Protein AF-A0A7S2WPU6-F1 (afdb_monomer_lite)

Foldseek 3Di:
DDDDDDDDDPDDDDPPPPDDPPPPQALKDKDKDKDKDWFAPVCVVPVVVRVVVVVVVQAQHQDVVVQFHFPDKDDKDWPDPFFDDPDPDNIGITIIIIMTTGRHQDFQRKFKFFFAAADQFWTWTHGVNHAIEIEGPVQEDPQWDADPVQRWTAGVVDRPDIGDGGWIWIWGWHAWDDPPDNIHTYTHPPDPDDPTPRDDDDDDDDDDDDDDDDDDDDDDDDDDDDDDDDDDDDDDD

InterPro domains:
  IPR012340 Nucleic acid-binding, OB-fold [SSF50249] (108-193)
  IPR036898 RNA polymerase Rpb7-like, N-terminal domain superfamily [G3DSA:3.30.1490.120] (11-108)
  IPR041178 RPA43, OB domain [PF17875] (107-229)
  IPR045113 RNA polymerase subunit Rpb7-like [PTHR12709] (28-222)

pLDDT: mean 75.79, std 27.24, range [22.34, 98.25]

Radius of gyration: 31.18 Å; chains: 1; bounding box: 74×101×68 Å

Organism: NCBI:txid96639

Secondary structure (DSSP, 8-state):
-----------------------TT-SEEEEEEEEEEEE-GGGTT-HHHHHHHHHHTTTTSEETTTTEEEEEEEEEEESSSS-EE-TT-S-EEEEEEEEEEEE---TT-EEEEEEEEE-SSEEEEEETTTEEEEEEGGGS-TTEEEETTTTEEEESS-TT-EE-TT-EEEEEEEEEE-SSSS-EEEEE---TTS----B--------------------------------------

Sequence (237 aa):
MSVVAAGGGRKRARSESVSSVVGKDSPFRLMKFEATMSLPPAYIGNAFQGISELLNARLLKYDERLGGVMLSYSGVRLEQPHGCVFNEVPELQFRVRSRALLFSASAGMRLQGTVNQITAGHIMLLVYGAFQVSIDREHIPEKYTYSSSLERYVSSNDDDEIIELGTLVEFAVIRFRDEGGPWFIEGSLLLDGVSSAVSSNIEASTESTPSKKKKKHKTPKKSKSTEKKKKKSKKAK

Structure (mmCIF, N/CA/C/O backbone):
data_AF-A0A7S2WPU6-F1
#
_entry.id   AF-A0A7S2WPU6-F1
#
loop_
_atom_site.group_PDB
_atom_site.id
_atom_site.type_symbol
_atom_site.label_atom_id
_atom_site.label_alt_id
_atom_site.label_comp_id
_atom_site.label_asym_id
_atom_site.label_entity_id
_atom_site.label_seq_id
_atom_site.pdbx_PDB_ins_code
_atom_site.Cartn_x
_atom_site.Cartn_y
_atom_site.Cartn_z
_atom_site.occupancy
_atom_site.B_iso_or_equiv
_atom_site.auth_seq_id
_atom_site.auth_comp_id
_atom_site.auth_asym_id
_atom_site.auth_atom_id
_atom_site.pdbx_PDB_model_num
ATOM 1 N N . MET A 1 1 ? -55.490 -34.167 32.709 1.00 39.59 1 MET A N 1
ATOM 2 C CA . MET A 1 1 ? -55.267 -34.013 31.252 1.00 39.59 1 MET A CA 1
ATOM 3 C C . MET A 1 1 ? -54.986 -32.536 31.000 1.00 39.59 1 MET A C 1
ATOM 5 O O . MET A 1 1 ? -55.864 -31.728 31.235 1.00 39.59 1 MET A O 1
ATOM 9 N N . SER A 1 2 ? -53.710 -32.149 30.991 1.00 32.41 2 SER A N 1
ATOM 10 C CA . SER A 1 2 ? -52.861 -31.924 29.800 1.00 32.41 2 SER A CA 1
ATOM 11 C C . SER A 1 2 ? -52.996 -30.474 29.283 1.00 32.41 2 SER A C 1
ATOM 13 O O . SER A 1 2 ? -54.056 -30.137 28.776 1.00 32.41 2 SER A O 1
ATOM 15 N N . VAL A 1 3 ? -52.115 -29.537 29.694 1.00 30.98 3 VAL A N 1
ATOM 16 C CA . VAL A 1 3 ? -51.014 -28.879 28.915 1.00 30.98 3 VAL A CA 1
ATOM 17 C C . VAL A 1 3 ? -51.467 -28.400 27.508 1.00 30.98 3 VAL A C 1
ATOM 19 O O . VAL A 1 3 ? -52.091 -29.171 26.800 1.00 30.98 3 VAL A O 1
ATOM 22 N N . VAL A 1 4 ? -51.225 -27.185 26.984 1.00 33.38 4 VAL A N 1
ATOM 23 C CA . VAL A 1 4 ? -49.965 -26.426 26.824 1.00 33.38 4 VAL A CA 1
ATOM 24 C C . VAL A 1 4 ? -50.267 -24.978 26.373 1.00 33.38 4 VAL A C 1
ATOM 26 O O . VAL A 1 4 ? -51.193 -24.734 25.603 1.00 33.38 4 VAL A O 1
ATOM 29 N N . ALA A 1 5 ? -49.424 -24.036 26.803 1.00 38.06 5 ALA A N 1
ATOM 30 C CA . ALA A 1 5 ? -49.333 -22.652 26.339 1.00 38.06 5 ALA A CA 1
ATOM 31 C C . ALA A 1 5 ? -48.752 -22.522 24.911 1.00 38.06 5 ALA A C 1
ATOM 33 O O . ALA A 1 5 ? -47.683 -23.053 24.615 1.00 38.06 5 ALA A O 1
ATOM 34 N N . ALA A 1 6 ? -49.394 -21.744 24.037 1.00 34.84 6 ALA A N 1
ATOM 35 C CA . ALA A 1 6 ? -48.854 -21.418 22.716 1.00 34.84 6 ALA A CA 1
ATOM 36 C C . ALA A 1 6 ? -47.859 -20.243 22.804 1.00 34.84 6 ALA A C 1
ATOM 38 O O . ALA A 1 6 ? -48.232 -19.072 22.748 1.00 34.84 6 ALA A O 1
ATOM 39 N N . GLY A 1 7 ? -46.572 -20.566 22.951 1.00 31.81 7 GLY A N 1
ATOM 40 C CA . GLY A 1 7 ? -45.464 -19.621 22.810 1.00 31.81 7 GLY A CA 1
ATOM 41 C C . GLY A 1 7 ? -45.182 -19.303 21.339 1.00 31.81 7 GLY A C 1
ATOM 42 O O . GLY A 1 7 ? -44.742 -20.163 20.577 1.00 31.81 7 GLY A O 1
ATOM 43 N N . GLY A 1 8 ? -45.404 -18.051 20.937 1.00 31.48 8 GLY A N 1
ATOM 44 C CA . GLY A 1 8 ? -45.045 -17.529 19.617 1.00 31.48 8 GLY A CA 1
ATOM 45 C C . GLY A 1 8 ? -43.532 -17.344 19.470 1.00 31.48 8 GLY A C 1
ATOM 46 O O . GLY A 1 8 ? -42.991 -16.277 19.756 1.00 31.48 8 GLY A O 1
ATOM 47 N N . GLY A 1 9 ? -42.839 -18.383 19.007 1.00 30.59 9 GLY A N 1
ATOM 48 C CA . GLY A 1 9 ? -41.424 -18.326 18.650 1.00 30.59 9 GLY A CA 1
ATOM 49 C C . GLY A 1 9 ? -41.195 -17.522 17.368 1.00 30.59 9 GLY A C 1
ATOM 50 O O . GLY A 1 9 ? -41.409 -18.019 16.263 1.00 30.59 9 GLY A O 1
ATOM 51 N N . ARG A 1 10 ? -40.704 -16.284 17.498 1.00 39.22 10 ARG A N 1
ATOM 52 C CA . ARG A 1 10 ? -40.114 -15.533 16.379 1.00 39.22 10 ARG A CA 1
ATOM 53 C C . ARG A 1 10 ? -38.846 -16.260 15.923 1.00 39.22 10 ARG A C 1
ATOM 55 O O . ARG A 1 10 ? -37.819 -16.221 16.601 1.00 39.22 10 ARG A O 1
ATOM 62 N N . LYS A 1 11 ? -38.934 -16.949 14.783 1.00 37.78 11 LYS A N 1
ATOM 63 C CA . LYS A 1 11 ? -37.803 -17.603 14.116 1.00 37.78 11 LYS A CA 1
ATOM 64 C C . LYS A 1 11 ? -36.736 -16.551 13.803 1.00 37.78 11 LYS A C 1
ATOM 66 O O . LYS A 1 11 ? -36.965 -15.643 13.010 1.00 37.78 11 LYS A O 1
ATOM 71 N N . ARG A 1 12 ? -35.579 -16.662 14.461 1.00 38.91 12 ARG A N 1
ATOM 72 C CA . ARG A 1 12 ? -34.383 -15.876 14.147 1.00 38.91 12 ARG A CA 1
ATOM 73 C C . ARG A 1 12 ? -33.961 -16.205 12.717 1.00 38.91 12 ARG A C 1
ATOM 75 O O . ARG A 1 12 ? -33.730 -17.371 12.403 1.00 38.91 12 ARG A O 1
ATOM 82 N N . ALA A 1 13 ? -33.882 -15.178 11.874 1.00 36.44 13 ALA A N 1
ATOM 83 C CA . ALA A 1 13 ? -33.296 -15.282 10.549 1.00 36.44 13 ALA A CA 1
ATOM 84 C C . ALA A 1 13 ? -31.868 -15.823 10.690 1.00 36.44 13 ALA A C 1
ATOM 86 O O . ALA A 1 13 ? -31.041 -15.282 11.429 1.00 36.44 13 ALA A O 1
ATOM 87 N N . ARG A 1 14 ? -31.630 -16.956 10.035 1.00 33.03 14 ARG A N 1
ATOM 88 C CA . ARG A 1 14 ? -30.346 -17.639 9.940 1.00 33.03 14 ARG A CA 1
ATOM 89 C C . ARG A 1 14 ? -29.391 -16.668 9.247 1.00 33.03 14 ARG A C 1
ATOM 91 O O . ARG A 1 14 ? -29.627 -16.316 8.099 1.00 33.03 14 ARG A O 1
ATOM 98 N N . SER A 1 15 ? -28.375 -16.181 9.961 1.00 39.53 15 SER A N 1
ATOM 99 C CA . SER A 1 15 ? -27.345 -15.339 9.357 1.00 39.53 15 SER A CA 1
ATOM 100 C C . SER A 1 15 ? -26.627 -16.173 8.306 1.00 39.53 15 SER A C 1
ATOM 102 O O . SER A 1 15 ? -25.926 -17.127 8.654 1.00 39.53 15 SER A O 1
ATOM 104 N N . GLU A 1 16 ? 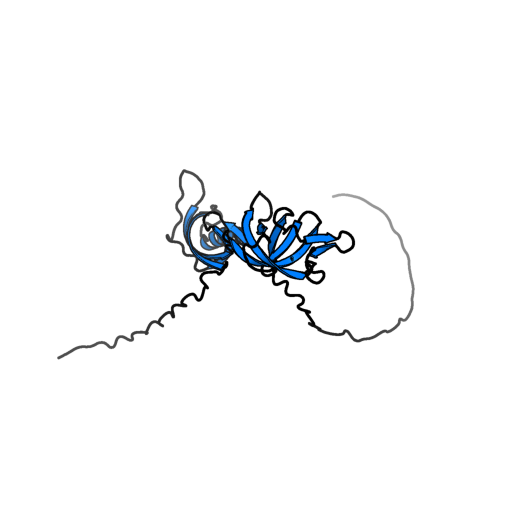-26.840 -15.847 7.039 1.00 35.25 16 GLU A N 1
ATOM 105 C CA . GLU A 1 16 ? -26.064 -16.409 5.948 1.00 35.25 16 GLU A CA 1
ATOM 106 C C . GLU A 1 16 ? -24.603 -16.026 6.174 1.00 35.25 16 GLU A C 1
ATOM 108 O O . GLU A 1 16 ? -24.211 -14.858 6.194 1.00 35.25 16 GLU A O 1
ATOM 113 N N . SER A 1 17 ? -23.801 -17.042 6.468 1.00 38.34 17 SER A N 1
ATOM 114 C CA . SER A 1 17 ? -22.358 -16.943 6.513 1.00 38.34 17 SER A CA 1
ATOM 115 C C . SER A 1 17 ? -21.883 -16.640 5.100 1.00 38.34 17 SER A C 1
ATOM 117 O O . SER A 1 17 ? -21.847 -17.537 4.260 1.00 38.34 17 SER A O 1
ATOM 119 N N . VAL A 1 18 ? -21.527 -15.383 4.843 1.00 38.97 18 VAL A N 1
ATOM 120 C CA . VAL A 1 18 ? -20.769 -15.005 3.650 1.00 38.97 18 VAL A CA 1
ATOM 121 C C . VAL A 1 18 ? -19.406 -15.685 3.767 1.00 38.97 18 VAL A C 1
ATOM 123 O O . VAL A 1 18 ? -18.502 -15.201 4.450 1.00 38.97 18 VAL A O 1
ATOM 126 N N . SER A 1 19 ? -19.295 -16.876 3.182 1.00 38.19 19 SER A N 1
ATOM 127 C CA . SER A 1 19 ? -18.033 -17.576 2.999 1.00 38.19 19 SER A CA 1
ATOM 128 C C . SER A 1 19 ? -17.171 -16.718 2.084 1.00 38.19 19 SER A C 1
ATOM 130 O O . SER A 1 19 ? -17.540 -16.445 0.943 1.00 38.19 19 SER A O 1
ATOM 132 N N . SER A 1 20 ? -16.052 -16.244 2.618 1.00 46.88 20 SER A N 1
ATOM 133 C CA . SER A 1 20 ? -15.090 -15.396 1.929 1.00 46.88 20 SER A CA 1
ATOM 134 C C . SER A 1 20 ? -14.598 -16.066 0.648 1.00 46.88 20 SER A C 1
ATOM 136 O O . SER A 1 20 ? -13.802 -17.002 0.708 1.00 46.88 20 SER A O 1
ATOM 138 N N . VAL A 1 21 ? -15.016 -15.549 -0.505 1.00 45.03 21 VAL A N 1
ATOM 139 C CA . VAL A 1 21 ? -14.309 -15.754 -1.774 1.00 45.03 21 VAL A CA 1
ATOM 140 C C . VAL A 1 21 ? -13.161 -14.744 -1.808 1.00 45.03 21 VAL A C 1
ATOM 142 O O . VAL A 1 21 ? -13.180 -13.773 -2.552 1.00 45.03 21 VAL A O 1
ATOM 145 N N . VAL A 1 22 ? -12.196 -14.902 -0.905 1.00 50.88 22 VAL A N 1
ATOM 146 C CA . VAL A 1 22 ? -10.914 -14.201 -1.007 1.00 50.88 22 VAL A CA 1
ATOM 147 C C . VAL A 1 22 ? -9.971 -15.240 -1.585 1.00 50.88 22 VAL A C 1
ATOM 149 O O . VAL A 1 22 ? -9.682 -16.240 -0.929 1.00 50.88 22 VAL A O 1
ATOM 152 N N . GLY A 1 23 ? -9.590 -15.062 -2.852 1.00 52.06 23 GLY A N 1
ATOM 153 C CA . GLY A 1 23 ? -8.601 -15.924 -3.495 1.00 52.06 23 GLY A CA 1
ATOM 154 C C . GLY A 1 23 ? -7.348 -16.001 -2.624 1.00 52.06 23 GLY A C 1
ATOM 155 O O . GLY A 1 23 ? -6.978 -15.006 -1.998 1.00 52.06 23 GLY A O 1
ATOM 156 N N . LYS A 1 24 ? -6.716 -17.180 -2.562 1.00 57.41 24 LYS A N 1
ATOM 157 C CA . LYS A 1 24 ? -5.503 -17.421 -1.757 1.00 57.41 24 LYS A CA 1
ATOM 158 C C . LYS A 1 24 ? -4.390 -16.390 -2.008 1.00 57.41 24 LYS A C 1
ATOM 160 O O . LYS A 1 24 ? -3.596 -16.163 -1.103 1.00 57.41 24 LYS A O 1
ATOM 165 N N . ASP A 1 25 ? -4.417 -15.725 -3.162 1.00 75.75 25 ASP A N 1
ATOM 166 C CA . ASP A 1 25 ? -3.397 -14.780 -3.625 1.00 75.75 25 ASP A CA 1
ATOM 167 C C . ASP A 1 25 ? -3.857 -13.306 -3.618 1.00 75.75 25 ASP A C 1
ATOM 169 O O . ASP A 1 25 ? -3.207 -12.437 -4.190 1.00 75.75 25 ASP A O 1
ATOM 173 N N . SER A 1 26 ? -4.990 -12.989 -2.979 1.00 89.81 26 SER A N 1
ATOM 174 C CA . SER A 1 26 ? -5.481 -11.608 -2.884 1.00 89.81 26 SER A CA 1
ATOM 175 C C . SER A 1 26 ? -4.641 -10.771 -1.905 1.00 89.81 26 SER A C 1
ATOM 177 O O . SER A 1 26 ? -4.484 -11.175 -0.747 1.00 89.81 26 SER A O 1
ATOM 179 N N . PRO A 1 27 ? -4.205 -9.550 -2.281 1.00 93.56 27 PRO A N 1
ATOM 180 C CA . PRO A 1 27 ? -3.563 -8.627 -1.343 1.00 93.56 27 PRO A CA 1
ATOM 181 C C . PRO A 1 27 ? -4.556 -8.044 -0.327 1.00 93.56 27 PRO A C 1
ATOM 183 O O . PRO A 1 27 ? -4.147 -7.467 0.679 1.00 93.56 27 PRO A O 1
ATOM 186 N N . PHE A 1 28 ? -5.865 -8.164 -0.561 1.00 95.31 28 PHE A N 1
ATOM 187 C CA . PHE A 1 28 ? -6.889 -7.689 0.366 1.00 95.31 28 PHE A CA 1
ATOM 188 C C . PHE A 1 28 ? -7.268 -8.779 1.362 1.00 95.31 28 PHE A C 1
ATOM 190 O O . PHE A 1 28 ? -7.723 -9.857 0.968 1.00 95.31 28 PHE A O 1
ATOM 197 N N . ARG A 1 29 ? -7.114 -8.484 2.657 1.00 94.50 29 ARG A N 1
ATOM 198 C CA . ARG A 1 29 ? -7.357 -9.433 3.751 1.00 94.50 29 ARG A CA 1
ATOM 199 C C . ARG A 1 29 ? -8.318 -8.854 4.777 1.00 94.50 29 ARG A C 1
ATOM 201 O O . ARG A 1 29 ? -8.134 -7.737 5.251 1.00 94.50 29 ARG A O 1
ATOM 208 N N . LEU A 1 30 ? -9.327 -9.634 5.158 1.00 95.31 30 LEU A N 1
ATOM 209 C CA . LEU A 1 30 ? -10.208 -9.291 6.271 1.00 95.31 30 LEU A CA 1
ATOM 210 C C . LEU A 1 30 ? -9.647 -9.891 7.563 1.00 95.31 30 LEU A C 1
ATOM 212 O O . LEU A 1 30 ? -9.637 -11.109 7.730 1.00 95.31 30 LEU A O 1
ATOM 216 N N . MET A 1 31 ? -9.229 -9.038 8.492 1.00 95.00 31 MET A N 1
ATOM 217 C CA . MET A 1 31 ? -8.637 -9.441 9.765 1.00 95.00 31 MET A CA 1
ATOM 218 C C . MET A 1 31 ? -9.542 -9.070 10.931 1.00 95.00 31 MET A C 1
ATOM 220 O O . MET A 1 31 ? -10.089 -7.973 10.989 1.00 95.00 31 MET A O 1
ATOM 224 N N . LYS A 1 32 ? -9.699 -9.985 11.887 1.00 96.31 32 LYS A N 1
ATOM 225 C CA . LYS A 1 32 ? -10.258 -9.665 13.205 1.00 96.31 32 LYS A CA 1
ATOM 226 C C . LYS A 1 32 ? -9.107 -9.273 14.113 1.00 96.31 32 LYS A C 1
ATOM 228 O O . LYS A 1 32 ? -8.094 -9.964 14.121 1.00 96.31 32 LYS A O 1
ATOM 233 N N . PHE A 1 33 ? -9.284 -8.215 14.888 1.00 95.25 33 PHE A N 1
ATOM 234 C CA . PHE A 1 33 ? -8.283 -7.793 15.855 1.00 95.25 33 PHE A CA 1
ATOM 235 C C . PHE A 1 33 ? -8.928 -7.401 17.181 1.00 95.25 33 PHE A C 1
ATOM 237 O O . PHE A 1 33 ? -10.093 -6.990 17.239 1.00 95.25 33 PHE A O 1
ATOM 244 N N . GLU A 1 34 ? -8.139 -7.552 18.237 1.00 95.44 34 GLU A N 1
ATOM 245 C CA . GLU A 1 34 ? -8.426 -7.064 19.575 1.00 95.44 34 GLU A CA 1
ATOM 246 C C . GLU A 1 34 ? -7.309 -6.096 19.963 1.00 95.44 34 GLU A C 1
ATOM 248 O O . GLU A 1 34 ? -6.130 -6.389 19.762 1.00 95.44 34 GLU A O 1
ATOM 253 N N . ALA A 1 35 ? -7.676 -4.919 20.455 1.00 93.44 35 ALA A N 1
ATOM 254 C CA . ALA A 1 35 ? -6.722 -3.893 20.840 1.00 93.44 35 ALA A CA 1
ATOM 255 C C . ALA A 1 35 ? -7.188 -3.168 22.098 1.00 93.44 35 ALA A C 1
ATOM 257 O O . ALA A 1 35 ? -8.374 -2.878 22.263 1.00 93.44 35 ALA A O 1
ATOM 258 N N . THR A 1 36 ? -6.232 -2.823 22.955 1.00 93.69 36 THR A N 1
ATOM 259 C CA . THR A 1 36 ? -6.451 -1.840 24.015 1.00 93.69 36 THR A CA 1
ATOM 260 C C . THR A 1 36 ? -6.251 -0.451 23.426 1.00 93.69 36 THR A C 1
ATOM 262 O O . THR A 1 36 ? -5.202 -0.168 22.845 1.00 93.69 36 THR A O 1
ATOM 265 N N . MET A 1 37 ? -7.261 0.405 23.554 1.00 93.56 37 MET A N 1
ATOM 266 C CA . MET A 1 37 ? -7.224 1.791 23.097 1.00 93.56 37 MET A CA 1
ATOM 267 C C . MET A 1 37 ? -7.383 2.718 24.298 1.00 93.56 37 MET A C 1
ATOM 269 O O . MET A 1 37 ? -8.312 2.549 25.089 1.00 93.56 37 MET A O 1
ATOM 273 N N . SER A 1 38 ? -6.474 3.680 24.425 1.00 94.31 38 SER A N 1
ATOM 274 C CA . SER A 1 38 ? -6.538 4.724 25.444 1.00 94.31 38 SER A CA 1
ATOM 275 C C . SER A 1 38 ? -7.330 5.916 24.930 1.00 94.31 38 SER A C 1
ATOM 277 O O . SER A 1 38 ? -7.014 6.455 23.871 1.00 94.31 38 SER A O 1
ATOM 279 N N . LEU A 1 39 ? -8.345 6.339 25.677 1.00 94.31 39 LEU A N 1
ATOM 280 C CA . LEU A 1 39 ? -9.142 7.519 25.372 1.00 94.31 39 LEU A CA 1
ATOM 281 C C . LEU A 1 39 ? -8.860 8.647 26.369 1.00 94.31 39 LEU A C 1
ATOM 283 O O . LEU A 1 39 ? -8.886 8.405 27.578 1.00 94.31 39 LEU A O 1
ATOM 287 N N . PRO A 1 40 ? -8.695 9.892 25.895 1.00 93.06 40 PRO A N 1
ATOM 288 C CA . PRO A 1 40 ? -8.701 11.063 26.762 1.00 93.06 40 PRO A CA 1
ATOM 289 C C . PRO A 1 40 ? -10.017 11.205 27.555 1.00 93.06 40 PRO A C 1
ATOM 291 O O . PRO A 1 40 ? -11.074 10.795 27.058 1.00 93.06 40 PRO A O 1
ATOM 294 N N . PRO A 1 41 ? -10.012 11.890 28.718 1.00 92.00 41 PRO A N 1
ATOM 295 C CA . PRO A 1 41 ? -11.218 12.144 29.517 1.00 92.00 41 PRO A CA 1
ATOM 296 C C . PRO A 1 41 ? -12.325 12.874 28.756 1.00 92.00 41 PRO A C 1
ATOM 298 O O . PRO A 1 41 ? -13.495 12.756 29.102 1.00 92.00 41 PRO A O 1
ATOM 301 N N . ALA A 1 42 ? -11.971 13.601 27.693 1.00 93.56 42 ALA A N 1
ATOM 302 C CA . ALA A 1 42 ? -12.922 14.276 26.815 1.00 93.56 42 ALA A CA 1
ATOM 303 C C . ALA A 1 42 ? -13.982 13.329 26.214 1.00 93.56 42 ALA A C 1
ATOM 305 O O . ALA A 1 42 ? -15.061 13.785 25.851 1.00 93.56 42 ALA A O 1
ATOM 306 N N . TYR A 1 43 ? -13.704 12.021 26.143 1.00 93.00 43 TYR A N 1
ATOM 307 C CA . TYR A 1 43 ? -14.638 11.008 25.641 1.00 93.00 43 TYR A CA 1
ATOM 308 C C . TYR A 1 43 ? -15.434 10.291 26.745 1.00 93.00 43 TYR A C 1
ATOM 310 O O . TYR A 1 43 ? -16.107 9.292 26.467 1.00 93.00 43 TYR A O 1
ATOM 318 N N . ILE A 1 44 ? -15.398 10.770 27.997 1.00 91.25 44 ILE A N 1
ATOM 319 C CA . ILE A 1 44 ? -16.273 10.266 29.067 1.00 91.25 44 ILE A CA 1
ATOM 320 C C . ILE A 1 44 ? -17.737 10.411 28.636 1.00 91.25 44 ILE A C 1
ATOM 322 O O . ILE A 1 44 ? -18.173 11.462 28.177 1.00 91.25 44 ILE A O 1
ATOM 326 N N . GLY A 1 45 ? -18.502 9.326 28.762 1.00 90.69 45 GLY A N 1
ATOM 327 C CA . GLY A 1 45 ? -19.892 9.262 28.302 1.00 90.69 45 GLY A CA 1
ATOM 328 C C . GLY A 1 45 ? -20.058 9.006 26.798 1.00 90.69 45 GLY A C 1
ATOM 329 O O . GLY A 1 45 ? -21.168 8.700 26.372 1.00 90.69 45 GLY A O 1
ATOM 330 N N . ASN A 1 46 ? -18.982 9.047 25.999 1.00 92.81 46 ASN A N 1
ATOM 331 C CA . ASN A 1 46 ? -19.021 8.758 24.562 1.00 92.81 46 ASN A CA 1
ATOM 332 C C . ASN A 1 46 ? -17.762 8.022 24.055 1.00 92.81 46 ASN A C 1
ATOM 334 O O . ASN A 1 46 ? -17.093 8.437 23.106 1.00 92.81 46 ASN A O 1
ATOM 338 N N . ALA A 1 47 ? -17.443 6.888 24.684 1.00 93.06 47 ALA A N 1
ATOM 339 C CA . ALA A 1 47 ? -16.259 6.096 24.348 1.00 93.06 47 ALA A CA 1
ATOM 340 C C . ALA A 1 47 ? -16.251 5.604 22.888 1.00 93.06 47 ALA A C 1
ATOM 342 O O . ALA A 1 47 ? -15.197 5.520 22.260 1.00 93.06 47 ALA A O 1
ATOM 343 N N . PHE A 1 48 ? -17.427 5.301 22.328 1.00 93.06 48 PHE A N 1
ATOM 344 C CA . PHE A 1 48 ? -17.536 4.819 20.952 1.00 93.06 48 PHE A CA 1
ATOM 345 C C . PHE A 1 48 ? -17.064 5.865 19.934 1.00 93.06 48 PHE A C 1
ATOM 347 O O . PHE A 1 48 ? -16.371 5.507 18.980 1.00 93.06 48 PHE A O 1
ATOM 354 N N . GLN A 1 49 ? -17.385 7.148 20.150 1.00 94.75 49 GLN A N 1
ATOM 355 C CA . GLN A 1 49 ? -16.882 8.235 19.309 1.00 94.75 49 GLN A CA 1
ATOM 356 C C . GLN A 1 49 ? -15.353 8.310 19.370 1.00 94.75 49 GLN A C 1
ATOM 358 O O . GLN A 1 49 ? -14.715 8.305 18.321 1.00 94.75 49 GLN A O 1
ATOM 363 N N . GLY A 1 50 ? -14.769 8.292 20.572 1.00 95.56 50 GLY A N 1
ATOM 364 C CA . GLY A 1 50 ? -13.313 8.354 20.739 1.00 95.56 50 GLY A CA 1
ATOM 365 C C . GLY A 1 50 ? -12.584 7.175 20.092 1.00 95.56 50 GLY A C 1
ATOM 366 O O . GLY A 1 50 ? -11.587 7.360 19.400 1.00 95.56 50 GLY A O 1
ATOM 367 N N . ILE A 1 51 ? -13.113 5.957 20.236 1.00 95.81 51 ILE A N 1
ATOM 368 C CA . ILE A 1 51 ? -12.558 4.768 19.567 1.00 95.81 51 ILE A CA 1
ATOM 369 C C . ILE A 1 51 ? -12.648 4.898 18.052 1.00 95.81 51 ILE A C 1
ATOM 371 O O . ILE A 1 51 ? -11.688 4.580 17.353 1.00 95.81 51 ILE A O 1
ATOM 375 N N . SER A 1 52 ? -13.787 5.367 17.542 1.00 95.50 52 SER A N 1
ATOM 376 C CA . SER A 1 52 ? -13.970 5.569 16.105 1.00 95.50 52 SER A CA 1
ATOM 377 C C . SER A 1 52 ? -12.969 6.590 15.569 1.00 95.50 52 SER A C 1
ATOM 379 O O . SER A 1 52 ? -12.386 6.370 14.515 1.00 95.50 52 SER A O 1
ATOM 381 N N . GLU A 1 53 ? -12.702 7.664 16.312 1.00 96.31 53 GLU A N 1
ATOM 382 C CA . GLU A 1 53 ? -11.714 8.677 15.940 1.00 96.31 53 GLU A CA 1
ATOM 383 C C . GLU A 1 53 ? -10.285 8.120 15.919 1.00 96.31 53 GLU A C 1
ATOM 385 O O . GLU A 1 53 ? -9.562 8.313 14.941 1.00 96.31 53 GLU A O 1
ATOM 390 N N . LEU A 1 54 ? -9.905 7.332 16.929 1.00 95.62 54 LEU A N 1
ATOM 391 C CA . LEU A 1 54 ? -8.609 6.650 16.945 1.00 95.62 54 LEU A CA 1
ATOM 392 C C . LEU A 1 54 ? -8.453 5.644 15.800 1.00 95.62 54 LEU A C 1
ATOM 394 O O . LEU A 1 54 ? -7.367 5.530 15.234 1.00 95.62 54 LEU A O 1
ATOM 398 N N . LEU A 1 55 ? -9.507 4.899 15.458 1.00 96.00 55 LEU A N 1
ATOM 399 C CA . LEU A 1 55 ? -9.487 3.973 14.324 1.00 96.00 55 LEU A CA 1
ATOM 400 C C . LEU A 1 55 ? -9.449 4.725 12.989 1.00 96.00 55 LEU A C 1
ATOM 402 O O . LEU A 1 55 ? -8.687 4.345 12.104 1.00 96.00 55 LEU A O 1
ATOM 406 N N . ASN A 1 56 ? -10.196 5.824 12.858 1.00 96.75 56 ASN A N 1
ATOM 407 C CA . ASN A 1 56 ? -10.158 6.694 11.681 1.00 96.75 56 ASN A CA 1
ATOM 408 C C . ASN A 1 56 ? -8.751 7.252 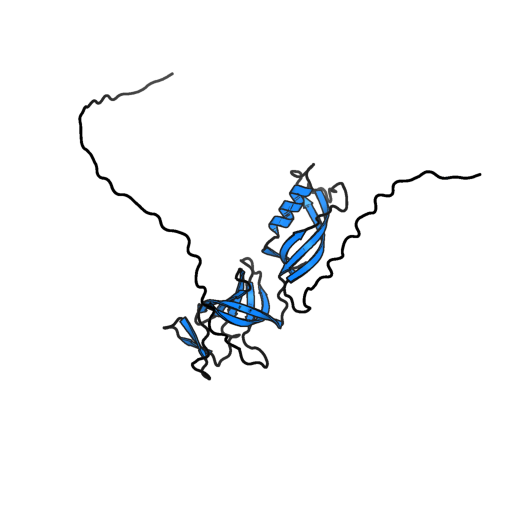11.449 1.00 96.75 56 ASN A C 1
ATOM 410 O O . ASN A 1 56 ? -8.282 7.272 10.316 1.00 96.75 56 ASN A O 1
ATOM 414 N N . ALA A 1 57 ? -8.043 7.627 12.517 1.00 94.62 57 ALA A N 1
ATOM 415 C CA . ALA A 1 57 ? -6.668 8.107 12.434 1.00 94.62 57 ALA A CA 1
ATOM 416 C C . ALA A 1 57 ? -5.660 7.042 11.951 1.00 94.62 57 ALA A C 1
ATOM 418 O O . ALA A 1 57 ? -4.537 7.407 11.587 1.00 94.62 57 ALA A O 1
ATOM 419 N N . ARG A 1 58 ? -6.037 5.753 11.949 1.00 93.31 58 ARG A N 1
ATOM 420 C CA . ARG A 1 58 ? -5.244 4.626 11.424 1.00 93.31 58 ARG A CA 1
ATOM 421 C C . ARG A 1 58 ? -5.617 4.224 9.997 1.00 93.31 58 ARG A C 1
ATOM 423 O O . ARG A 1 58 ? -4.896 3.431 9.398 1.00 93.31 58 ARG A O 1
ATOM 430 N N . LEU A 1 59 ? -6.716 4.743 9.448 1.00 95.19 59 LEU A N 1
ATOM 431 C CA . LEU A 1 59 ? -7.088 4.467 8.063 1.00 95.19 59 LEU A CA 1
ATOM 432 C C . LEU A 1 59 ? -6.003 4.974 7.108 1.00 95.19 59 LEU A C 1
ATOM 434 O O . LEU A 1 59 ? -5.404 6.025 7.329 1.00 95.19 59 LEU A O 1
ATOM 438 N N . LEU A 1 60 ? -5.772 4.211 6.040 1.00 93.38 60 LEU A N 1
ATOM 439 C CA . LEU A 1 60 ? -4.768 4.449 5.002 1.00 93.38 60 LEU A CA 1
ATOM 440 C C . LEU A 1 60 ? -3.327 4.541 5.524 1.00 93.38 60 LEU A C 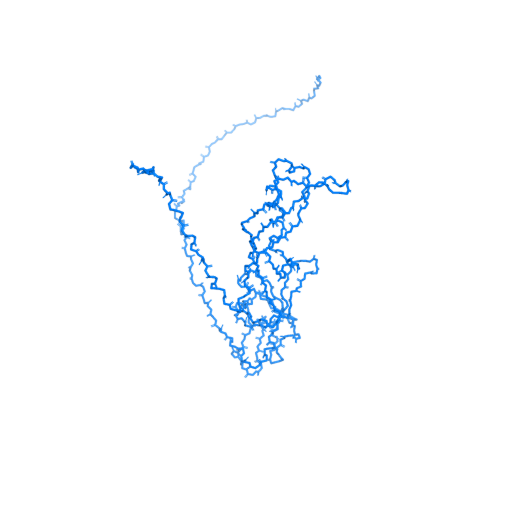1
ATOM 442 O O . LEU A 1 60 ? -2.451 5.030 4.815 1.00 93.38 60 LEU A O 1
ATOM 446 N N . LYS A 1 61 ? -3.066 4.045 6.736 1.00 92.06 61 LYS A N 1
ATOM 447 C CA . LYS A 1 61 ? -1.724 3.913 7.305 1.00 92.06 61 LYS A CA 1
ATOM 448 C C . LYS A 1 61 ? -1.364 2.446 7.459 1.00 92.06 61 LYS A C 1
ATOM 450 O O . LYS A 1 61 ? -2.244 1.607 7.677 1.00 92.06 61 LYS A O 1
ATOM 455 N N . TYR A 1 62 ? -0.075 2.155 7.335 1.00 91.12 62 TYR A N 1
ATOM 456 C CA . TYR A 1 62 ? 0.453 0.834 7.619 1.00 91.12 62 TYR A CA 1
ATOM 457 C C . TYR A 1 62 ? 0.372 0.570 9.128 1.00 91.12 62 TYR A C 1
ATOM 459 O O . TYR A 1 62 ? 0.804 1.385 9.940 1.00 91.12 62 TYR A O 1
ATOM 467 N N . ASP A 1 63 ? -0.235 -0.550 9.511 1.00 90.88 63 ASP A N 1
ATOM 468 C CA . ASP A 1 63 ? -0.252 -1.029 10.891 1.00 90.88 63 ASP A CA 1
ATOM 469 C C . ASP A 1 63 ? 0.606 -2.294 10.948 1.00 90.88 63 ASP A C 1
ATOM 471 O O . ASP A 1 63 ? 0.218 -3.354 10.452 1.00 90.88 63 ASP A O 1
ATOM 475 N N . GLU A 1 64 ? 1.794 -2.172 11.540 1.00 88.69 64 GLU A N 1
ATOM 476 C CA . GLU A 1 64 ? 2.771 -3.260 11.638 1.00 88.69 64 GLU A CA 1
ATOM 477 C C . GLU A 1 64 ? 2.208 -4.474 12.387 1.00 88.69 64 GLU A C 1
ATOM 479 O O . GLU A 1 64 ? 2.466 -5.615 12.007 1.00 88.69 64 GLU A O 1
ATOM 484 N N . ARG A 1 65 ? 1.357 -4.250 13.399 1.00 90.19 65 ARG A N 1
ATOM 485 C CA . ARG A 1 65 ? 0.743 -5.339 14.177 1.00 90.19 65 ARG A CA 1
ATOM 486 C C . ARG A 1 65 ? -0.267 -6.122 13.351 1.00 90.19 65 ARG A C 1
ATOM 488 O O . ARG A 1 65 ? -0.469 -7.309 13.593 1.00 90.19 65 ARG A O 1
ATOM 495 N N . LEU A 1 66 ? -0.928 -5.451 12.412 1.00 91.25 66 LEU A N 1
ATOM 496 C CA . LEU A 1 66 ? -1.883 -6.068 11.496 1.00 91.25 66 LEU A CA 1
ATOM 497 C C . LEU A 1 66 ? -1.228 -6.531 10.182 1.00 91.25 66 LEU A C 1
ATOM 499 O O . LEU A 1 66 ? -1.850 -7.282 9.429 1.00 91.25 66 LEU A O 1
ATOM 503 N N . GLY A 1 67 ? 0.018 -6.124 9.920 1.00 89.69 67 GLY A N 1
ATOM 504 C CA . GLY A 1 67 ? 0.801 -6.511 8.747 1.00 89.69 67 GLY A CA 1
ATOM 505 C C . GLY A 1 67 ? 0.233 -5.968 7.436 1.00 89.69 67 GLY A C 1
ATOM 506 O O . GLY A 1 67 ? 0.187 -6.691 6.435 1.00 89.69 67 GLY A O 1
ATOM 507 N N . GLY A 1 68 ? -0.279 -4.737 7.433 1.00 92.50 68 GLY A N 1
ATOM 508 C CA . GLY A 1 68 ? -0.860 -4.132 6.237 1.00 92.50 68 GLY A CA 1
ATOM 509 C C . GLY A 1 68 ? -1.452 -2.749 6.469 1.00 92.50 68 GLY A C 1
ATOM 510 O O . GLY A 1 68 ? -1.541 -2.260 7.592 1.00 92.50 68 GLY A O 1
ATOM 511 N N . VAL A 1 69 ? -1.896 -2.129 5.382 1.00 94.25 69 VAL A N 1
ATOM 512 C CA . VAL A 1 69 ? -2.545 -0.819 5.394 1.00 94.25 69 VAL A CA 1
ATOM 513 C C . VAL A 1 69 ? -4.027 -0.982 5.699 1.00 94.25 69 VAL A C 1
ATOM 515 O O . VAL A 1 69 ? -4.731 -1.693 4.979 1.00 94.25 69 VAL A O 1
ATOM 518 N N . MET A 1 70 ? -4.526 -0.319 6.743 1.00 95.81 70 MET A N 1
ATOM 519 C CA . MET A 1 70 ? -5.942 -0.399 7.110 1.00 95.81 70 MET A CA 1
ATOM 520 C C . MET A 1 70 ? -6.805 0.429 6.153 1.00 95.81 70 MET A C 1
ATOM 522 O O . MET A 1 70 ? -6.764 1.651 6.176 1.00 95.81 70 MET A O 1
ATOM 526 N N . LEU A 1 71 ? -7.625 -0.221 5.330 1.00 96.75 71 LEU A N 1
ATOM 527 C CA . LEU A 1 71 ? -8.512 0.462 4.379 1.00 96.75 71 LEU A CA 1
ATOM 528 C C . LEU A 1 71 ? -9.861 0.816 4.992 1.00 96.75 71 LEU A C 1
ATOM 530 O O . LEU A 1 71 ? -10.436 1.860 4.703 1.00 96.75 71 LEU A O 1
ATOM 534 N N . SER A 1 72 ? -10.387 -0.078 5.824 1.00 97.50 72 SER A N 1
ATOM 535 C CA . SER A 1 72 ? -11.640 0.130 6.535 1.00 97.50 72 SER A CA 1
ATOM 536 C C . SER A 1 72 ? -11.685 -0.720 7.794 1.00 97.50 72 SER A C 1
ATOM 538 O O . SER A 1 72 ? -10.921 -1.677 7.949 1.00 97.50 72 SER A O 1
ATOM 540 N N . TYR A 1 73 ? -12.610 -0.394 8.689 1.00 97.56 73 TYR A N 1
ATOM 541 C CA . TYR A 1 73 ? -12.931 -1.225 9.836 1.00 97.56 73 TYR A CA 1
ATOM 542 C C . TYR A 1 73 ? -14.444 -1.357 10.005 1.00 97.56 73 TYR A C 1
ATOM 544 O O . TYR A 1 73 ? -15.224 -0.537 9.524 1.00 97.56 73 TYR A O 1
ATOM 552 N N . SER A 1 74 ? -14.878 -2.422 10.673 1.00 97.00 74 SER A N 1
ATOM 553 C CA . SER A 1 74 ? -16.295 -2.691 10.902 1.00 97.00 74 SER A CA 1
ATOM 554 C C . SER A 1 74 ? -16.531 -3.549 12.139 1.00 97.00 74 SER A C 1
ATOM 556 O O . SER A 1 74 ? -15.679 -4.322 12.578 1.00 97.00 74 SER A O 1
ATOM 558 N N . GLY A 1 75 ? -17.744 -3.453 12.686 1.00 95.69 75 GLY A N 1
ATOM 559 C CA . GLY A 1 75 ? -18.159 -4.281 13.814 1.00 95.69 75 GLY A CA 1
ATOM 560 C C . GLY A 1 75 ? -17.376 -3.997 15.095 1.00 95.69 75 GLY A C 1
ATOM 561 O O . GLY A 1 75 ? -17.076 -4.945 15.820 1.00 95.69 75 GLY A O 1
ATOM 562 N N . VAL A 1 76 ? -17.069 -2.722 15.351 1.00 96.25 76 VAL A N 1
ATOM 563 C CA . VAL A 1 76 ? -16.433 -2.246 16.586 1.00 96.25 76 VAL A CA 1
ATOM 564 C C . VAL A 1 76 ? -17.294 -2.628 17.785 1.00 96.25 76 VAL A C 1
ATOM 566 O O . VAL A 1 76 ? -18.489 -2.329 17.831 1.00 96.25 76 VAL A O 1
ATOM 569 N N . ARG A 1 77 ? -16.686 -3.306 18.755 1.00 95.00 77 ARG A N 1
ATOM 570 C CA . ARG A 1 77 ? -17.320 -3.726 20.002 1.00 95.00 77 ARG A CA 1
ATOM 571 C C . ARG A 1 77 ? -16.391 -3.457 21.167 1.00 95.00 77 ARG A C 1
ATOM 573 O O . ARG A 1 77 ? -15.234 -3.866 21.149 1.00 95.00 77 ARG A O 1
ATOM 580 N N . LEU A 1 78 ? -16.942 -2.824 22.188 1.00 93.31 78 LEU A N 1
ATOM 581 C CA . LEU A 1 78 ? -16.332 -2.740 23.502 1.00 93.31 78 LEU A CA 1
ATOM 582 C C . LEU A 1 78 ? -16.503 -4.084 24.207 1.00 93.31 78 LEU A C 1
ATOM 584 O O . LEU A 1 78 ? -17.619 -4.599 24.279 1.00 93.31 78 LEU A O 1
ATOM 588 N N . GLU A 1 79 ? -15.417 -4.661 24.713 1.00 90.44 79 GLU A N 1
ATOM 589 C CA . GLU A 1 79 ? -15.511 -5.872 25.536 1.00 90.44 79 GLU A CA 1
ATOM 590 C C . GLU A 1 79 ? -16.131 -5.596 26.904 1.00 90.44 79 GLU A C 1
ATOM 592 O O . GLU A 1 79 ? -16.732 -6.480 27.510 1.00 90.44 79 GLU A O 1
ATOM 597 N N . GLN A 1 80 ? -15.960 -4.368 27.390 1.00 86.88 80 GLN A N 1
ATOM 598 C CA . GLN A 1 80 ? -16.370 -3.934 28.715 1.00 86.88 80 GLN A CA 1
ATOM 599 C C . GLN A 1 80 ? -17.194 -2.647 28.591 1.00 86.88 80 GLN A C 1
ATOM 601 O O . GLN A 1 80 ? -16.863 -1.789 27.770 1.00 86.88 80 GLN A O 1
ATOM 606 N N . PRO A 1 81 ? -18.261 -2.485 29.392 1.00 83.69 81 PRO A N 1
ATOM 607 C CA . PRO A 1 81 ? -19.119 -1.301 29.333 1.00 83.69 81 PRO A CA 1
ATOM 608 C C . PRO A 1 81 ? -18.432 -0.033 29.863 1.00 83.69 81 PRO A C 1
ATOM 610 O O . PRO A 1 81 ? -18.883 1.075 29.580 1.00 83.69 81 PRO A O 1
ATOM 613 N N . HIS A 1 82 ? -17.348 -0.188 30.624 1.00 87.12 82 HIS A N 1
ATOM 614 C CA . HIS A 1 82 ? -16.616 0.896 31.265 1.00 87.12 82 HIS A CA 1
ATOM 615 C C . HIS A 1 82 ? -15.130 0.798 30.928 1.00 87.12 82 HIS A C 1
ATOM 617 O O . HIS A 1 82 ? -14.609 -0.297 30.721 1.00 87.12 82 HIS A O 1
ATOM 623 N N . GLY A 1 83 ? -14.474 1.954 30.859 1.00 86.69 83 GLY A N 1
ATOM 624 C CA . GLY A 1 83 ? -13.027 2.040 30.718 1.00 86.69 83 GLY A CA 1
ATOM 625 C C . GLY A 1 83 ? -12.362 2.004 32.086 1.00 86.69 83 GLY A C 1
ATOM 626 O O . GLY A 1 83 ? -12.955 2.430 33.080 1.00 86.69 83 GLY A O 1
ATOM 627 N N . CYS A 1 84 ? -11.130 1.517 32.133 1.00 87.44 84 CYS A N 1
ATOM 628 C CA . CYS A 1 84 ? -10.328 1.502 33.350 1.00 87.44 84 CYS A CA 1
ATOM 629 C C . CYS A 1 84 ? -9.230 2.561 33.262 1.00 87.44 84 CYS A C 1
ATOM 631 O O . CYS A 1 84 ? -8.588 2.710 32.223 1.00 87.44 84 CYS A O 1
ATOM 633 N N . VAL A 1 85 ? -9.007 3.275 34.361 1.00 88.69 85 VAL A N 1
ATOM 634 C CA . VAL A 1 85 ? -7.840 4.142 34.534 1.00 88.69 85 VAL A CA 1
ATOM 635 C C . VAL A 1 85 ? -6.702 3.277 35.069 1.00 88.69 85 VAL A C 1
ATOM 637 O O . VAL A 1 85 ? -6.901 2.531 36.027 1.00 88.69 85 VAL A O 1
ATOM 640 N N . PHE A 1 86 ? -5.527 3.354 34.449 1.00 84.62 86 PHE A N 1
ATOM 641 C CA . PHE A 1 86 ? -4.344 2.596 34.860 1.00 84.62 86 PHE A CA 1
ATOM 642 C C . PHE A 1 86 ? -3.163 3.534 35.125 1.00 84.62 86 PHE A C 1
ATOM 644 O O . PHE A 1 86 ? -2.958 4.503 34.398 1.00 84.62 86 PHE A O 1
ATOM 651 N N . ASN A 1 87 ? -2.353 3.195 36.133 1.00 81.44 87 ASN A N 1
ATOM 652 C CA . ASN A 1 87 ? -1.062 3.826 36.438 1.00 81.44 87 ASN A CA 1
ATOM 653 C C . ASN A 1 87 ? -1.109 5.350 36.655 1.00 81.44 87 ASN A C 1
ATOM 655 O O . ASN A 1 87 ? -0.190 6.046 36.233 1.00 81.44 87 ASN A O 1
ATOM 659 N N . GLU A 1 88 ? -2.167 5.874 37.283 1.00 85.25 88 GLU A N 1
ATOM 660 C CA . GLU A 1 88 ? -2.340 7.319 37.545 1.00 85.25 88 GLU A CA 1
ATOM 661 C C . GLU A 1 88 ? -2.350 8.206 36.279 1.00 85.25 88 GLU A C 1
ATOM 663 O O . GLU A 1 88 ? -2.279 9.432 36.363 1.00 85.25 88 GLU A O 1
ATOM 668 N N . VAL A 1 89 ? -2.457 7.610 35.085 1.00 85.81 89 VAL A N 1
ATOM 669 C CA . VAL A 1 89 ? -2.593 8.349 33.827 1.00 85.81 89 VAL A CA 1
ATOM 670 C C . VAL A 1 89 ? -4.071 8.659 33.626 1.00 85.81 89 VAL A C 1
ATOM 672 O O . VAL A 1 89 ? -4.877 7.732 33.680 1.00 85.81 89 VAL A O 1
ATOM 675 N N . PRO A 1 90 ? -4.469 9.911 33.338 1.00 87.75 90 PRO A N 1
ATOM 676 C CA . PRO A 1 90 ? -5.872 10.287 33.180 1.00 87.75 90 PRO A CA 1
ATOM 677 C C . PRO A 1 90 ? -6.455 9.814 31.835 1.00 87.75 90 PRO A C 1
ATOM 679 O O . PRO A 1 90 ? -7.224 10.528 31.211 1.00 87.75 90 PRO A O 1
ATOM 682 N N . GLU A 1 91 ? -6.094 8.630 31.353 1.00 92.06 91 GLU A N 1
ATOM 683 C CA . GLU A 1 91 ? -6.641 8.021 30.144 1.00 92.06 91 GLU A CA 1
ATOM 684 C C . GLU A 1 91 ? -7.498 6.811 30.506 1.00 92.06 91 GLU A C 1
ATOM 686 O O . GLU A 1 91 ? -7.160 6.005 31.374 1.00 92.06 91 GLU A O 1
ATOM 691 N N . LEU A 1 92 ? -8.617 6.665 29.804 1.00 92.44 92 LEU A N 1
ATOM 692 C CA . LEU A 1 92 ? -9.512 5.528 29.942 1.00 92.44 92 LEU A CA 1
ATOM 693 C C . LEU A 1 92 ? -9.114 4.450 28.943 1.00 92.44 92 LEU A C 1
ATOM 695 O O . LEU A 1 92 ? -9.241 4.640 27.734 1.00 92.44 92 LEU A O 1
ATOM 699 N N . GLN A 1 93 ? -8.674 3.300 29.438 1.00 93.12 93 GLN A N 1
ATOM 700 C CA . GLN A 1 93 ? -8.360 2.156 28.595 1.00 93.12 93 GLN A CA 1
ATOM 701 C C . GLN A 1 93 ? -9.610 1.322 28.325 1.00 93.12 93 GLN A C 1
ATOM 703 O O . GLN A 1 93 ? -10.297 0.884 29.250 1.00 93.12 93 GLN A O 1
ATOM 708 N N . PHE A 1 94 ? -9.863 1.055 27.047 1.00 94.56 94 PHE A N 1
ATOM 709 C CA . PHE A 1 94 ? -10.923 0.166 26.585 1.00 94.56 94 PHE A CA 1
ATOM 710 C C . PHE A 1 94 ? -10.335 -0.983 25.777 1.00 94.56 94 PHE A C 1
ATOM 712 O O . PHE A 1 94 ? -9.511 -0.770 24.888 1.00 94.56 94 PHE A O 1
ATOM 719 N N . ARG A 1 95 ? -10.812 -2.203 26.035 1.00 94.62 95 ARG A N 1
ATOM 720 C CA . ARG A 1 95 ? -10.573 -3.338 25.140 1.00 94.62 95 ARG A CA 1
ATOM 721 C C . ARG A 1 95 ? -11.615 -3.346 24.035 1.00 94.62 95 ARG A C 1
ATOM 723 O O . ARG A 1 95 ? -12.822 -3.350 24.297 1.00 94.62 95 ARG A O 1
ATOM 730 N N . VAL A 1 96 ? -11.133 -3.336 22.801 1.00 95.31 96 VAL A N 1
ATOM 731 C CA . VAL A 1 96 ? -11.945 -3.207 21.596 1.00 95.31 96 VAL A CA 1
ATOM 732 C C . VAL A 1 96 ? -11.714 -4.412 20.705 1.00 95.31 96 VAL A C 1
ATOM 734 O O . VAL A 1 96 ? -10.576 -4.738 20.380 1.00 95.31 96 VAL A O 1
ATOM 737 N N . ARG A 1 97 ? -12.803 -5.029 20.248 1.00 96.56 97 ARG A N 1
ATOM 738 C CA . ARG A 1 97 ? -12.801 -6.018 19.169 1.00 96.56 97 ARG A CA 1
ATOM 739 C C . ARG A 1 97 ? -13.387 -5.410 17.911 1.00 96.56 97 ARG A C 1
ATOM 741 O O . ARG A 1 97 ? -14.444 -4.784 17.958 1.00 96.56 97 ARG A O 1
ATOM 748 N N . SER A 1 98 ? -12.733 -5.625 16.780 1.00 96.50 98 SER A N 1
ATOM 749 C CA . SER A 1 98 ? -13.205 -5.128 15.490 1.00 96.50 98 SER A CA 1
ATOM 750 C C . SER A 1 98 ? -12.714 -6.015 14.345 1.00 96.50 98 SER A C 1
ATOM 752 O O . SER A 1 98 ? -11.941 -6.959 14.537 1.00 96.50 98 SER A O 1
ATOM 754 N N . ARG A 1 99 ? -13.204 -5.739 13.139 1.00 97.31 99 ARG A N 1
ATOM 755 C CA . ARG A 1 99 ? -12.665 -6.266 11.884 1.00 97.31 99 ARG A CA 1
ATOM 756 C C . ARG A 1 99 ? -12.032 -5.125 11.105 1.00 97.31 99 ARG A C 1
ATOM 758 O O . ARG A 1 99 ? -12.610 -4.047 11.072 1.00 97.31 99 ARG A O 1
ATOM 765 N N . ALA A 1 100 ? -10.914 -5.379 10.444 1.00 97.31 100 ALA A N 1
ATOM 766 C CA . ALA A 1 100 ? -10.283 -4.472 9.499 1.00 97.31 100 ALA A CA 1
ATOM 767 C C . ALA A 1 100 ? -10.178 -5.134 8.124 1.00 97.31 100 ALA A C 1
ATOM 769 O O . ALA A 1 100 ? -9.841 -6.316 8.030 1.00 97.31 100 ALA A O 1
ATOM 770 N N . LEU A 1 101 ? -10.449 -4.371 7.068 1.00 97.56 101 LEU A N 1
ATOM 771 C CA . LEU A 1 101 ? -10.015 -4.709 5.719 1.00 97.56 101 LEU A CA 1
ATOM 772 C C . LEU A 1 101 ? -8.624 -4.113 5.526 1.00 97.56 101 LEU A C 1
ATOM 774 O O . LEU A 1 101 ? -8.451 -2.900 5.640 1.00 97.56 101 LEU A O 1
ATOM 778 N N . LEU A 1 102 ? -7.648 -4.965 5.248 1.00 96.00 102 LEU A N 1
ATOM 779 C CA . LEU A 1 102 ? -6.259 -4.581 5.063 1.00 96.00 102 LEU A CA 1
ATOM 780 C C . LEU A 1 102 ? -5.854 -4.760 3.607 1.00 96.00 102 LEU A C 1
ATOM 782 O O . LEU A 1 102 ? -6.230 -5.752 2.982 1.00 96.00 102 LEU A O 1
ATOM 786 N N . PHE A 1 103 ? -5.027 -3.850 3.110 1.00 95.56 103 PHE A N 1
ATOM 787 C CA . PHE A 1 103 ? -4.187 -4.089 1.946 1.00 95.56 103 PHE A CA 1
ATOM 788 C C . PHE A 1 103 ? -2.812 -4.562 2.419 1.00 95.56 103 PHE A C 1
ATOM 790 O O . PHE A 1 103 ? -2.130 -3.874 3.177 1.00 95.56 103 PHE A O 1
ATOM 797 N N . SER A 1 104 ? -2.427 -5.765 2.016 1.00 92.88 104 SER A N 1
ATOM 798 C CA . SER A 1 104 ? -1.222 -6.443 2.470 1.00 92.88 104 SER A CA 1
ATOM 799 C C . SER A 1 104 ? -0.541 -7.149 1.301 1.00 92.88 104 SER A C 1
ATOM 801 O O . SER A 1 104 ? -0.786 -8.318 1.006 1.00 92.88 104 SER A O 1
ATOM 803 N N . ALA A 1 105 ? 0.322 -6.397 0.630 1.00 91.62 105 ALA A N 1
ATOM 804 C CA . ALA A 1 105 ? 1.241 -6.896 -0.379 1.00 91.62 105 ALA A CA 1
ATOM 805 C C . ALA A 1 105 ? 2.425 -7.613 0.301 1.00 91.62 105 ALA A C 1
ATOM 807 O O . ALA A 1 105 ? 3.333 -6.984 0.839 1.00 91.62 105 ALA A O 1
ATOM 808 N N . SER A 1 106 ? 2.384 -8.944 0.343 1.00 90.00 106 SER A N 1
ATOM 809 C CA . SER A 1 106 ? 3.468 -9.738 0.940 1.00 90.00 106 SER A CA 1
ATOM 810 C C . SER A 1 106 ? 4.670 -9.812 -0.006 1.00 90.00 106 SER A C 1
ATOM 812 O O . SER A 1 106 ? 4.489 -9.785 -1.220 1.00 90.00 106 SER A O 1
ATOM 814 N N . ALA A 1 107 ? 5.884 -9.943 0.532 1.00 91.69 107 ALA A N 1
ATOM 815 C CA . ALA A 1 107 ? 7.082 -10.152 -0.282 1.00 91.69 107 ALA A CA 1
ATOM 816 C C . ALA A 1 107 ? 6.906 -11.357 -1.229 1.00 91.69 107 ALA A C 1
ATOM 818 O O . ALA A 1 107 ? 6.363 -12.391 -0.834 1.00 91.69 107 ALA A O 1
ATOM 819 N N . GLY A 1 108 ? 7.329 -11.207 -2.483 1.00 91.12 108 GLY A N 1
ATOM 820 C CA . GLY A 1 108 ? 7.163 -12.185 -3.560 1.00 91.12 108 GLY A CA 1
ATOM 821 C C . GLY A 1 108 ? 5.776 -12.206 -4.215 1.00 91.12 108 GLY A C 1
ATOM 822 O O . GLY A 1 108 ? 5.611 -12.850 -5.250 1.00 91.12 108 GLY A O 1
ATOM 823 N N . MET A 1 109 ? 4.777 -11.502 -3.668 1.00 92.38 109 MET A N 1
ATOM 824 C CA . MET A 1 109 ? 3.456 -11.397 -4.293 1.00 92.38 109 MET A CA 1
ATOM 825 C C . MET A 1 109 ? 3.564 -10.649 -5.622 1.00 92.38 109 MET A C 1
ATOM 827 O O . MET A 1 109 ? 4.188 -9.591 -5.690 1.00 92.38 109 MET A O 1
ATOM 831 N N . ARG A 1 110 ? 2.927 -11.176 -6.669 1.00 93.75 110 ARG A N 1
ATOM 832 C CA . ARG A 1 110 ? 2.843 -10.500 -7.964 1.00 93.75 110 ARG A CA 1
ATOM 833 C C . ARG A 1 110 ? 1.632 -9.585 -8.000 1.00 93.75 110 ARG A C 1
ATOM 835 O O . ARG A 1 110 ? 0.528 -10.001 -7.651 1.00 93.75 110 ARG A O 1
ATOM 842 N N . LEU A 1 111 ? 1.847 -8.339 -8.399 1.00 94.69 111 LEU A N 1
ATOM 843 C CA . LEU A 1 111 ? 0.807 -7.328 -8.545 1.00 94.69 111 LEU A CA 1
ATOM 844 C C . LEU A 1 111 ? 0.967 -6.625 -9.889 1.00 94.69 111 LEU A C 1
ATOM 846 O O . LEU A 1 111 ? 2.046 -6.611 -10.475 1.00 94.69 111 LEU A O 1
ATOM 850 N N . GLN A 1 112 ? -0.118 -6.017 -10.358 1.00 95.88 112 GLN A N 1
ATOM 851 C CA . GLN A 1 112 ? -0.101 -5.160 -11.535 1.00 95.88 112 GLN A CA 1
ATOM 852 C C . GLN A 1 112 ? -0.273 -3.705 -11.117 1.00 95.88 112 GLN A C 1
ATOM 854 O O . GLN A 1 112 ? -1.118 -3.379 -10.277 1.00 95.88 112 GLN A O 1
ATOM 859 N N . GLY A 1 113 ? 0.537 -2.836 -11.709 1.00 96.94 113 GLY A N 1
ATOM 860 C CA . GLY A 1 113 ? 0.481 -1.400 -11.497 1.00 96.94 113 GLY A CA 1
ATOM 861 C C . GLY A 1 113 ? 0.581 -0.656 -12.817 1.00 96.94 113 GLY A C 1
ATOM 862 O O . GLY A 1 113 ? 1.260 -1.093 -13.744 1.00 96.94 113 GLY A O 1
ATOM 863 N N . THR A 1 114 ? -0.105 0.476 -12.901 1.00 98.25 114 THR A N 1
ATOM 864 C CA . THR A 1 114 ? -0.003 1.371 -14.053 1.00 98.25 114 THR A CA 1
ATOM 865 C C . THR A 1 114 ? 1.126 2.357 -13.817 1.00 98.25 114 THR A C 1
ATOM 867 O O . THR A 1 114 ? 1.198 2.964 -12.746 1.00 98.25 114 THR A O 1
ATOM 870 N N . VAL A 1 115 ? 1.995 2.537 -14.807 1.00 97.88 115 VAL A N 1
ATOM 871 C CA . VAL A 1 115 ? 3.075 3.521 -14.743 1.00 97.88 115 VAL A CA 1
ATOM 872 C C . VAL A 1 115 ? 2.501 4.926 -14.603 1.00 97.88 115 VAL A C 1
ATOM 874 O O . VAL A 1 115 ? 1.744 5.391 -15.454 1.00 97.88 115 VAL A O 1
ATOM 877 N N . ASN A 1 116 ? 2.908 5.609 -13.537 1.00 96.50 116 ASN A N 1
ATOM 878 C CA . ASN A 1 116 ? 2.503 6.976 -13.227 1.00 96.50 116 ASN A CA 1
ATOM 879 C C . ASN A 1 116 ? 3.647 7.986 -13.410 1.00 96.50 116 ASN A C 1
ATOM 881 O O . ASN A 1 116 ? 3.392 9.144 -13.724 1.00 96.50 116 ASN A O 1
ATOM 885 N N . GLN A 1 117 ? 4.901 7.566 -13.221 1.00 96.12 117 GLN A N 1
ATOM 886 C CA . GLN A 1 117 ? 6.084 8.398 -13.451 1.00 96.12 117 GLN A CA 1
ATOM 887 C C . GLN A 1 117 ? 7.270 7.516 -13.851 1.00 96.12 117 GLN A C 1
ATOM 889 O O . GLN A 1 117 ? 7.430 6.418 -13.320 1.00 96.12 117 GLN A O 1
ATOM 894 N N . ILE A 1 118 ? 8.118 8.007 -14.754 1.00 96.25 118 ILE A N 1
ATOM 895 C CA . ILE A 1 118 ? 9.361 7.344 -15.158 1.00 96.25 118 ILE A CA 1
ATOM 896 C C . ILE A 1 118 ? 10.515 8.334 -15.034 1.00 96.25 118 ILE A C 1
ATOM 898 O O . ILE A 1 118 ? 10.395 9.498 -15.408 1.00 96.25 118 ILE A O 1
ATOM 902 N N . THR A 1 119 ? 11.645 7.860 -14.520 1.00 95.69 119 THR A N 1
ATOM 903 C CA . THR A 1 119 ? 12.935 8.549 -14.595 1.00 95.69 119 THR A CA 1
ATOM 904 C C . THR A 1 119 ? 14.024 7.550 -14.984 1.00 95.69 119 THR A C 1
ATOM 906 O O . THR A 1 119 ? 13.780 6.349 -15.014 1.00 95.69 119 THR A O 1
ATOM 909 N N . ALA A 1 120 ? 15.253 8.017 -15.219 1.00 94.69 120 ALA A N 1
ATOM 910 C CA . ALA A 1 120 ? 16.391 7.125 -15.462 1.00 94.69 120 ALA A CA 1
ATOM 911 C C . ALA A 1 120 ? 16.724 6.201 -14.270 1.00 94.69 120 ALA A C 1
ATOM 913 O O . ALA A 1 120 ? 17.360 5.161 -14.456 1.00 94.69 120 ALA A O 1
ATOM 914 N N . GLY A 1 121 ? 16.349 6.609 -13.051 1.00 95.56 121 GLY A N 1
ATOM 915 C CA . GLY A 1 121 ? 16.713 5.926 -11.809 1.00 95.56 121 GLY A CA 1
ATOM 916 C C . GLY A 1 121 ? 15.625 5.027 -11.228 1.00 95.56 121 GLY A C 1
ATOM 917 O O . GLY A 1 121 ? 15.955 4.140 -10.450 1.00 95.56 121 GLY A O 1
ATOM 918 N N . HIS A 1 122 ? 14.355 5.246 -11.570 1.00 95.25 122 HIS A N 1
ATOM 919 C CA . HIS A 1 122 ? 13.233 4.467 -11.043 1.00 95.25 122 HIS A CA 1
ATOM 920 C C . HIS A 1 122 ? 11.962 4.648 -11.883 1.00 95.25 122 HIS A C 1
ATOM 922 O O . HIS A 1 122 ? 11.788 5.655 -12.580 1.00 95.25 122 HIS A O 1
ATOM 928 N N . ILE A 1 123 ? 11.047 3.688 -11.748 1.00 97.31 123 ILE A N 1
ATOM 929 C CA . ILE A 1 123 ? 9.681 3.719 -12.277 1.00 97.31 123 ILE A CA 1
ATOM 930 C C . ILE A 1 123 ? 8.708 3.753 -11.095 1.00 97.31 123 ILE A C 1
ATOM 932 O O . ILE A 1 123 ? 8.770 2.897 -10.213 1.00 97.31 123 ILE A O 1
ATOM 936 N N . MET A 1 124 ? 7.779 4.709 -11.099 1.00 97.19 124 MET A N 1
ATOM 937 C CA . MET A 1 124 ? 6.676 4.757 -10.139 1.00 97.19 124 MET A CA 1
ATOM 938 C C . MET A 1 124 ? 5.413 4.171 -10.758 1.00 97.19 124 MET A C 1
ATOM 940 O O . MET A 1 124 ? 4.966 4.620 -11.820 1.00 97.19 124 MET A O 1
ATOM 944 N N . LEU A 1 125 ? 4.788 3.231 -10.055 1.00 97.88 125 LEU A N 1
ATOM 945 C CA . LEU A 1 125 ? 3.514 2.633 -10.442 1.00 97.88 125 LEU A CA 1
ATOM 946 C C . LEU A 1 125 ? 2.413 2.990 -9.439 1.00 97.88 125 LEU A C 1
ATOM 948 O O . LEU A 1 125 ? 2.669 3.271 -8.265 1.00 97.88 125 LEU A O 1
ATOM 952 N N . LEU A 1 126 ? 1.169 2.910 -9.902 1.00 97.38 126 LEU A N 1
ATOM 953 C CA . LEU A 1 126 ? -0.022 2.910 -9.064 1.00 97.38 126 LEU A CA 1
ATOM 954 C C . LEU A 1 126 ? -0.732 1.564 -9.174 1.00 97.38 126 LEU A C 1
ATOM 956 O O . LEU A 1 126 ? -1.230 1.189 -10.237 1.00 97.38 126 LEU A O 1
ATOM 960 N N . VAL A 1 127 ? -0.829 0.855 -8.054 1.00 96.19 127 VAL A N 1
ATOM 961 C CA . VAL A 1 127 ? -1.630 -0.368 -7.932 1.00 96.19 127 VAL A CA 1
ATOM 962 C C . VAL A 1 127 ? -3.051 0.019 -7.539 1.00 96.19 127 VAL A C 1
ATOM 964 O O . VAL A 1 127 ? -3.260 0.816 -6.618 1.00 96.19 127 VAL A O 1
ATOM 967 N N . TYR A 1 128 ? -4.038 -0.512 -8.265 1.00 94.25 128 TYR A N 1
ATOM 968 C CA . TYR A 1 128 ? -5.460 -0.151 -8.136 1.00 94.25 128 TYR A CA 1
ATOM 969 C C . TYR A 1 128 ? -5.728 1.367 -8.214 1.00 94.25 128 TYR A C 1
ATOM 971 O O . TYR A 1 128 ? -6.695 1.860 -7.638 1.00 94.25 128 TYR A O 1
ATOM 979 N N . GLY A 1 129 ? -4.846 2.118 -8.885 1.00 94.12 129 GLY A N 1
ATOM 980 C CA . GLY A 1 129 ? -4.938 3.575 -9.014 1.00 94.12 129 GLY A CA 1
ATOM 981 C C . GLY A 1 129 ? -4.682 4.368 -7.725 1.00 94.12 129 GLY A C 1
ATOM 982 O O . GLY A 1 129 ? -4.893 5.577 -7.727 1.00 94.12 129 GLY A O 1
ATOM 983 N N . ALA A 1 130 ? -4.250 3.725 -6.634 1.00 92.69 130 ALA A N 1
ATOM 984 C CA . ALA A 1 130 ? -4.140 4.377 -5.325 1.00 92.69 130 ALA A CA 1
ATOM 985 C C . ALA A 1 130 ? -2.832 4.087 -4.582 1.00 92.69 130 ALA A C 1
ATOM 987 O O . ALA A 1 130 ? -2.295 4.976 -3.923 1.00 92.69 130 ALA A O 1
ATOM 988 N N . PHE A 1 131 ? -2.317 2.858 -4.651 1.00 94.69 131 PHE A N 1
ATOM 989 C CA . PHE A 1 131 ? -1.165 2.460 -3.847 1.00 94.69 131 PHE A CA 1
ATOM 990 C C . PHE A 1 131 ? 0.129 2.671 -4.625 1.00 94.69 131 PHE A C 1
ATOM 992 O O . PHE A 1 131 ? 0.307 2.104 -5.703 1.00 94.69 131 PHE A O 1
ATOM 999 N N . GLN A 1 132 ? 1.013 3.498 -4.072 1.00 94.88 132 GLN A N 1
ATOM 1000 C CA . GLN A 1 132 ? 2.282 3.846 -4.698 1.00 94.88 132 GLN A CA 1
ATOM 1001 C C . GLN A 1 132 ? 3.267 2.683 -4.629 1.00 94.88 132 GLN A C 1
ATOM 1003 O O . GLN A 1 132 ? 3.443 2.053 -3.582 1.00 94.88 132 GLN A O 1
ATOM 1008 N N . VAL A 1 133 ? 3.934 2.444 -5.752 1.00 96.88 133 VAL A N 1
ATOM 1009 C CA . VAL A 1 133 ? 5.025 1.483 -5.882 1.00 96.88 133 VAL A CA 1
ATOM 1010 C C . VAL A 1 133 ? 6.216 2.195 -6.505 1.00 96.88 133 VAL A C 1
ATOM 1012 O O . VAL A 1 133 ? 6.030 2.921 -7.480 1.00 96.88 133 VAL A O 1
ATOM 1015 N N . SER A 1 134 ? 7.414 1.958 -5.979 1.00 96.75 134 SER A N 1
ATOM 1016 C CA . SER A 1 134 ? 8.676 2.342 -6.614 1.00 96.75 134 SER A CA 1
ATOM 1017 C C . SER A 1 134 ? 9.429 1.093 -7.050 1.00 96.75 134 SER A C 1
ATOM 1019 O O . SER A 1 134 ? 9.552 0.135 -6.282 1.00 96.75 134 SER A O 1
ATOM 1021 N N . ILE A 1 135 ? 9.934 1.113 -8.279 1.00 97.31 135 ILE A N 1
ATOM 1022 C CA . ILE A 1 135 ? 10.863 0.118 -8.810 1.00 97.31 135 ILE A CA 1
ATOM 1023 C C . ILE A 1 135 ? 12.143 0.853 -9.180 1.00 97.31 135 ILE A C 1
ATOM 1025 O O . ILE A 1 135 ? 12.191 1.569 -10.183 1.00 97.31 135 ILE A O 1
ATOM 1029 N N . ASP A 1 136 ? 13.170 0.681 -8.360 1.00 97.00 136 ASP A N 1
ATOM 1030 C CA . ASP A 1 136 ? 14.470 1.310 -8.574 1.00 97.00 136 ASP A CA 1
ATOM 1031 C C . ASP A 1 136 ? 15.228 0.634 -9.722 1.00 97.00 136 ASP A C 1
ATOM 1033 O O . ASP A 1 136 ? 14.981 -0.524 -10.061 1.00 97.00 136 ASP A O 1
ATOM 1037 N N . ARG A 1 137 ? 16.184 1.350 -10.323 1.00 95.50 137 ARG A N 1
ATOM 1038 C CA . ARG A 1 137 ? 16.927 0.910 -11.516 1.00 95.50 137 ARG A CA 1
ATOM 1039 C C . ARG A 1 137 ? 17.574 -0.466 -11.370 1.00 95.50 137 ARG A C 1
ATOM 1041 O O . ARG A 1 137 ? 17.664 -1.184 -12.363 1.00 95.50 137 ARG A O 1
ATOM 1048 N N . GLU A 1 138 ? 18.028 -0.820 -10.174 1.00 96.00 138 GLU A N 1
ATOM 1049 C CA . GLU A 1 138 ? 18.628 -2.126 -9.864 1.00 96.00 138 GLU A CA 1
ATOM 1050 C C . GLU A 1 138 ? 17.630 -3.293 -9.956 1.00 96.00 138 GLU A C 1
ATOM 1052 O O . GLU A 1 138 ? 18.027 -4.427 -10.204 1.00 96.00 138 GLU A O 1
ATOM 1057 N N . HIS A 1 139 ? 16.332 -3.006 -9.841 1.00 96.00 139 HIS A N 1
ATOM 1058 C CA . HIS A 1 139 ? 15.238 -3.970 -9.943 1.00 96.00 139 HIS A CA 1
ATOM 1059 C C . HIS A 1 139 ? 14.531 -3.936 -11.312 1.00 96.00 139 HIS A C 1
ATOM 1061 O O . HIS A 1 139 ? 13.464 -4.532 -11.484 1.00 96.00 139 HIS A O 1
ATOM 1067 N N . ILE A 1 140 ? 15.116 -3.245 -12.296 1.00 95.25 140 ILE A N 1
ATOM 1068 C CA . ILE A 1 140 ? 14.669 -3.223 -13.693 1.00 95.25 140 ILE A CA 1
ATOM 1069 C C . ILE A 1 140 ? 15.610 -4.122 -14.518 1.00 95.25 140 ILE A C 1
ATOM 1071 O O . ILE A 1 140 ? 16.827 -3.932 -14.442 1.00 95.25 140 ILE A O 1
ATOM 1075 N N . PRO A 1 141 ? 15.087 -5.065 -15.331 1.00 94.25 141 PRO A N 1
ATOM 1076 C CA . PRO A 1 141 ? 15.899 -5.914 -16.197 1.00 94.25 141 PRO A CA 1
ATOM 1077 C C . PRO A 1 141 ? 16.882 -5.124 -17.065 1.00 94.25 141 PRO A C 1
ATOM 1079 O O . PRO A 1 141 ? 16.510 -4.120 -17.669 1.00 94.25 141 PRO A O 1
ATOM 1082 N N . GLU A 1 142 ? 18.116 -5.619 -17.197 1.00 92.31 142 GLU A N 1
ATOM 1083 C CA . GLU A 1 142 ? 19.180 -4.956 -17.971 1.00 92.31 142 GLU A CA 1
ATOM 1084 C C . GLU A 1 142 ? 18.838 -4.757 -19.450 1.00 92.31 142 GLU A C 1
ATOM 1086 O O . GLU A 1 142 ? 19.355 -3.830 -20.068 1.00 92.31 142 GLU A O 1
ATOM 1091 N N . LYS A 1 143 ? 17.923 -5.573 -19.996 1.00 93.00 143 LYS A N 1
ATOM 1092 C CA . LYS A 1 143 ? 17.404 -5.394 -21.358 1.00 93.00 143 LYS A CA 1
ATOM 1093 C C . LYS A 1 143 ? 16.750 -4.026 -21.563 1.00 93.00 143 LYS A C 1
ATOM 1095 O O . LYS A 1 143 ? 16.703 -3.548 -22.685 1.00 93.00 143 LYS A O 1
ATOM 1100 N N . TYR A 1 144 ? 16.248 -3.374 -20.516 1.00 94.44 144 TYR A N 1
ATOM 1101 C CA . TYR A 1 144 ? 15.608 -2.072 -20.654 1.00 94.44 144 TYR A CA 1
ATOM 1102 C C . TYR A 1 144 ? 16.612 -0.924 -20.559 1.00 94.44 144 TYR A C 1
ATOM 1104 O O . TYR A 1 144 ? 17.283 -0.726 -19.543 1.00 94.44 144 TYR A O 1
ATOM 1112 N N . THR A 1 145 ? 16.635 -0.095 -21.599 1.00 94.00 145 THR A N 1
ATOM 1113 C CA . THR A 1 145 ? 17.423 1.140 -21.647 1.00 94.00 145 THR A CA 1
ATOM 1114 C C . THR A 1 145 ? 16.506 2.354 -21.559 1.00 94.00 145 THR A C 1
ATOM 1116 O O . THR A 1 145 ? 15.492 2.434 -22.251 1.00 94.00 145 THR A O 1
ATOM 1119 N N . TYR A 1 146 ? 16.860 3.313 -20.701 1.00 95.69 146 TYR A N 1
ATOM 1120 C CA . TYR A 1 146 ? 16.104 4.555 -20.554 1.00 95.69 146 TYR A CA 1
ATOM 1121 C C . TYR A 1 146 ? 16.396 5.519 -21.709 1.00 95.69 146 TYR A C 1
ATOM 1123 O O . TYR A 1 146 ? 17.548 5.888 -21.949 1.00 95.69 146 TYR A O 1
ATOM 1131 N N . SER A 1 147 ? 15.346 5.980 -22.383 1.00 94.44 147 SER A N 1
ATOM 1132 C CA . SER A 1 147 ? 15.406 7.026 -23.400 1.00 94.44 147 SER A CA 1
ATOM 1133 C C . SER A 1 147 ? 14.995 8.366 -22.797 1.00 94.44 147 SER A C 1
ATOM 1135 O O . SER A 1 147 ? 13.813 8.637 -22.594 1.00 94.44 147 SER A O 1
ATOM 1137 N N . SER A 1 148 ? 15.974 9.236 -22.529 1.00 91.69 148 SER A N 1
ATOM 1138 C CA . SER A 1 148 ? 15.717 10.541 -21.902 1.00 91.69 148 SER A CA 1
ATOM 1139 C C . SER A 1 148 ? 14.930 11.510 -22.784 1.00 91.69 148 SER A C 1
ATOM 1141 O O . SER A 1 148 ? 14.312 12.424 -22.251 1.00 91.69 148 SER A O 1
ATOM 1143 N N . SER A 1 149 ? 14.967 11.354 -24.109 1.00 92.12 149 SER A N 1
ATOM 1144 C CA . SER A 1 149 ? 14.220 12.216 -25.033 1.00 92.12 149 SER A CA 1
ATOM 1145 C C . SER A 1 149 ? 12.728 11.900 -25.058 1.00 92.12 149 SER A C 1
ATOM 1147 O O . SER A 1 149 ? 11.934 12.752 -25.449 1.00 92.12 149 SER A O 1
ATOM 1149 N N . LEU A 1 150 ? 12.354 10.680 -24.668 1.00 91.25 150 LEU A N 1
ATOM 1150 C CA . LEU A 1 150 ? 10.989 10.175 -24.767 1.00 91.25 150 LEU A CA 1
ATOM 1151 C C . LEU A 1 150 ? 10.427 9.690 -23.422 1.00 91.25 150 LEU A C 1
ATOM 1153 O O . LEU A 1 150 ? 9.344 9.117 -23.418 1.00 91.25 150 LEU A O 1
ATOM 1157 N N . GLU A 1 151 ? 11.174 9.877 -22.328 1.00 93.50 151 GLU A N 1
ATOM 1158 C CA . GLU A 1 151 ? 10.820 9.505 -20.947 1.00 93.50 151 GLU A CA 1
ATOM 1159 C C . GLU A 1 151 ? 10.25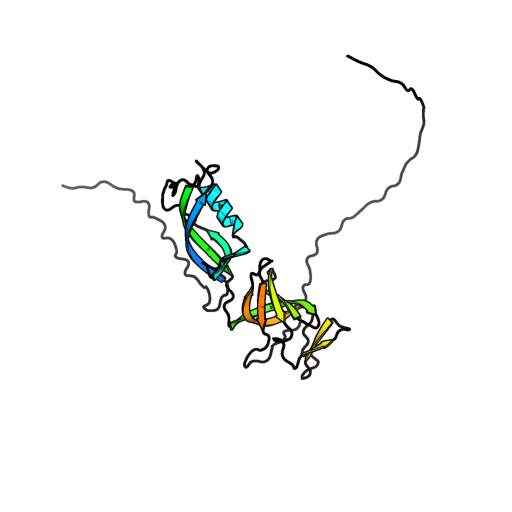0 8.081 -20.812 1.00 93.50 151 GLU A C 1
ATOM 1161 O O . GLU A 1 151 ? 9.259 7.839 -20.126 1.00 93.50 151 GLU A O 1
ATOM 1166 N N . ARG A 1 152 ? 10.893 7.118 -21.481 1.00 94.75 152 ARG A N 1
ATOM 1167 C CA . ARG A 1 152 ? 10.454 5.715 -21.532 1.00 94.75 152 ARG A CA 1
ATOM 1168 C C . ARG A 1 152 ? 11.622 4.749 -21.388 1.00 94.75 152 ARG A C 1
ATOM 1170 O O . ARG A 1 152 ? 12.762 5.105 -21.689 1.00 94.75 152 ARG A O 1
ATOM 1177 N N . TYR A 1 153 ? 11.331 3.514 -21.007 1.00 94.38 153 TYR A N 1
ATOM 1178 C CA . TYR A 1 153 ? 12.263 2.396 -21.133 1.00 94.38 153 TYR A CA 1
ATOM 1179 C C . TYR A 1 153 ? 11.929 1.578 -22.381 1.00 94.38 153 TYR A C 1
ATOM 1181 O O . TYR A 1 153 ? 10.767 1.253 -22.609 1.00 94.38 153 TYR A O 1
ATOM 1189 N N . VAL A 1 154 ? 12.945 1.245 -23.175 1.00 94.12 154 VAL A N 1
ATOM 1190 C CA . VAL A 1 154 ? 12.821 0.412 -24.383 1.00 94.12 154 VAL A CA 1
ATOM 1191 C C . VAL A 1 154 ? 13.666 -0.840 -24.196 1.00 94.12 154 VAL A C 1
ATOM 1193 O O . VAL A 1 154 ? 14.795 -0.752 -23.703 1.00 94.12 154 VAL A O 1
ATOM 1196 N N . SER A 1 155 ? 13.110 -1.999 -24.531 1.00 93.19 155 SER A N 1
ATOM 1197 C CA . SER A 1 155 ? 13.823 -3.273 -24.485 1.00 93.19 155 SER A CA 1
ATOM 1198 C C . SER A 1 155 ? 14.847 -3.360 -25.618 1.00 93.19 155 SER A C 1
ATOM 1200 O O . SER A 1 155 ? 14.562 -3.029 -26.759 1.00 93.19 155 SER A O 1
ATOM 1202 N N . SER A 1 156 ? 16.051 -3.842 -25.323 1.00 89.81 156 SER A N 1
ATOM 1203 C CA . SER A 1 156 ? 17.109 -4.091 -26.308 1.00 89.81 156 SER A CA 1
ATOM 1204 C C . SER A 1 156 ? 16.826 -5.298 -27.198 1.00 89.81 156 SER A C 1
ATOM 1206 O O . SER A 1 156 ? 17.500 -5.493 -28.206 1.00 89.81 156 SER A O 1
ATOM 1208 N N . ASN A 1 157 ? 15.901 -6.157 -26.771 1.00 87.81 157 ASN A N 1
ATOM 1209 C CA . ASN A 1 157 ? 15.602 -7.423 -27.432 1.00 87.81 157 ASN A CA 1
ATOM 1210 C C . ASN A 1 157 ? 14.398 -7.312 -28.372 1.00 87.81 157 ASN A C 1
ATOM 1212 O O . ASN A 1 157 ? 14.262 -8.144 -29.264 1.00 87.81 157 ASN A O 1
ATOM 1216 N N . ASP A 1 158 ? 13.528 -6.330 -28.134 1.00 86.38 158 ASP A N 1
ATOM 1217 C CA . ASP A 1 158 ? 12.280 -6.122 -28.859 1.00 86.38 158 ASP A CA 1
ATOM 1218 C C . ASP A 1 158 ? 11.910 -4.633 -28.813 1.00 86.38 158 ASP A C 1
ATOM 1220 O O . ASP A 1 158 ? 11.585 -4.101 -27.750 1.00 86.38 158 ASP A O 1
ATOM 1224 N N . ASP A 1 159 ? 11.967 -3.959 -29.962 1.00 80.56 159 ASP A N 1
ATOM 1225 C CA . ASP A 1 159 ? 11.671 -2.525 -30.063 1.00 80.56 159 ASP A CA 1
ATOM 1226 C C . ASP A 1 159 ? 10.200 -2.202 -29.730 1.00 80.56 159 ASP A C 1
ATOM 1228 O O . ASP A 1 159 ? 9.887 -1.059 -29.383 1.00 80.56 159 ASP A O 1
ATOM 1232 N N . ASP A 1 160 ? 9.308 -3.200 -29.780 1.00 85.25 160 ASP A N 1
ATOM 1233 C CA . ASP A 1 160 ? 7.892 -3.051 -29.434 1.00 85.25 160 ASP A CA 1
ATOM 1234 C C . ASP A 1 160 ? 7.639 -3.183 -27.915 1.00 85.25 160 ASP A C 1
ATOM 1236 O O . ASP A 1 160 ? 6.584 -2.783 -27.411 1.00 85.25 160 ASP A O 1
ATOM 1240 N N . GLU A 1 161 ? 8.609 -3.692 -27.143 1.00 90.38 161 GLU A N 1
ATOM 1241 C CA . GLU A 1 161 ? 8.505 -3.833 -25.690 1.00 90.38 161 GLU A CA 1
ATOM 1242 C C . GLU A 1 161 ? 8.935 -2.535 -24.983 1.00 90.38 161 GLU A C 1
ATOM 1244 O O . GLU A 1 161 ? 10.093 -2.329 -24.597 1.00 90.38 161 GLU A O 1
ATOM 1249 N N . ILE A 1 162 ? 7.956 -1.651 -24.791 1.00 93.94 162 ILE A N 1
ATOM 1250 C CA . ILE A 1 162 ? 8.142 -0.308 -24.238 1.00 93.94 162 ILE A CA 1
ATOM 1251 C C . ILE A 1 162 ? 7.436 -0.184 -22.885 1.00 93.94 162 ILE A C 1
ATOM 1253 O O . ILE A 1 162 ? 6.277 -0.561 -22.733 1.00 93.94 162 ILE A O 1
ATOM 1257 N N . ILE A 1 163 ? 8.123 0.408 -21.907 1.00 95.94 163 ILE A N 1
ATOM 1258 C CA . ILE A 1 163 ? 7.517 0.857 -20.651 1.00 95.94 163 ILE A CA 1
ATOM 1259 C C . ILE A 1 163 ? 7.486 2.384 -20.660 1.00 95.94 163 ILE A C 1
ATOM 1261 O O . ILE A 1 163 ? 8.516 3.047 -20.513 1.00 95.94 163 ILE A O 1
ATOM 1265 N N . GLU A 1 164 ? 6.289 2.935 -20.824 1.00 95.62 164 GLU A N 1
ATOM 1266 C CA . GLU A 1 164 ? 6.001 4.371 -20.796 1.00 95.62 164 GLU A CA 1
ATOM 1267 C C . GLU A 1 164 ? 4.815 4.691 -19.871 1.00 95.62 164 GLU A C 1
ATOM 1269 O O . GLU A 1 164 ? 4.198 3.792 -19.291 1.00 95.62 164 GLU A O 1
ATOM 1274 N N . LEU A 1 165 ? 4.494 5.974 -19.695 1.00 96.88 165 LEU A N 1
ATOM 1275 C CA . LEU A 1 165 ? 3.354 6.404 -18.879 1.00 96.88 165 LEU A CA 1
ATOM 1276 C C . LEU A 1 165 ? 2.060 5.694 -19.305 1.00 96.88 165 LEU A C 1
ATOM 1278 O O . LEU A 1 165 ? 1.755 5.590 -20.488 1.00 96.88 165 LEU A O 1
ATOM 1282 N N . GLY A 1 166 ? 1.284 5.212 -18.333 1.00 96.62 166 GLY A N 1
ATOM 1283 C CA . GLY A 1 166 ? 0.043 4.479 -18.595 1.00 96.62 166 GLY A CA 1
ATOM 1284 C C . GLY A 1 166 ? 0.222 2.992 -18.921 1.00 96.62 166 GLY A C 1
ATOM 1285 O O . GLY A 1 166 ? -0.770 2.264 -18.933 1.00 96.62 166 GLY A O 1
ATOM 1286 N N . THR A 1 167 ? 1.454 2.509 -19.112 1.00 96.38 167 THR A N 1
ATOM 1287 C CA . THR A 1 167 ? 1.713 1.076 -19.330 1.00 96.38 167 THR A CA 1
ATOM 1288 C C . THR A 1 167 ? 1.325 0.282 -18.085 1.00 96.38 167 THR A C 1
ATOM 1290 O O . THR A 1 167 ? 1.676 0.661 -16.964 1.00 96.38 167 THR A O 1
ATOM 1293 N N . LEU A 1 168 ? 0.599 -0.822 -18.263 1.00 96.75 168 LEU A N 1
ATOM 1294 C CA . LEU A 1 168 ? 0.305 -1.758 -17.183 1.00 96.75 168 LEU A CA 1
ATOM 1295 C C . LEU A 1 168 ? 1.450 -2.765 -17.071 1.00 96.75 168 LEU A C 1
ATOM 1297 O O . LEU A 1 168 ? 1.754 -3.469 -18.032 1.00 96.75 168 LEU A O 1
ATOM 1301 N N . VAL A 1 169 ? 2.074 -2.836 -15.899 1.00 95.19 169 VAL A N 1
ATOM 1302 C CA . VAL A 1 169 ? 3.248 -3.678 -15.663 1.00 95.19 169 VAL A CA 1
ATOM 1303 C C . VAL A 1 169 ? 2.988 -4.612 -14.487 1.00 95.19 169 VAL A C 1
ATOM 1305 O O . VAL A 1 169 ? 2.504 -4.187 -13.435 1.00 95.19 169 VAL A O 1
ATOM 1308 N N . GLU A 1 170 ? 3.307 -5.892 -14.669 1.00 95.56 170 GLU A N 1
ATOM 1309 C CA . GLU A 1 170 ? 3.357 -6.872 -13.585 1.00 95.56 170 GLU A CA 1
ATOM 1310 C C . GLU A 1 170 ? 4.726 -6.817 -12.899 1.00 95.56 170 GLU A C 1
ATOM 1312 O O . GLU A 1 170 ? 5.763 -6.795 -13.559 1.00 95.56 170 GLU A O 1
ATOM 1317 N N . PHE A 1 171 ? 4.734 -6.799 -11.570 1.00 95.62 171 PHE A N 1
ATOM 1318 C CA . PHE A 1 171 ? 5.949 -6.747 -10.763 1.00 95.62 171 PHE A CA 1
ATOM 1319 C C . PHE A 1 171 ? 5.812 -7.639 -9.526 1.00 95.62 171 PHE A C 1
ATOM 1321 O O . PHE A 1 171 ? 4.705 -7.925 -9.060 1.00 95.62 171 PHE A O 1
ATOM 1328 N N . ALA A 1 172 ? 6.944 -8.066 -8.970 1.00 96.25 172 ALA A N 1
ATOM 1329 C CA . ALA A 1 172 ? 7.001 -8.754 -7.688 1.00 96.25 172 ALA A CA 1
ATOM 1330 C C . ALA A 1 172 ? 7.220 -7.748 -6.556 1.00 96.25 172 ALA A C 1
ATOM 1332 O O . ALA A 1 172 ? 8.085 -6.877 -6.633 1.00 96.25 172 ALA A O 1
ATOM 1333 N N . VAL A 1 173 ? 6.450 -7.876 -5.484 1.00 95.50 173 VAL A N 1
ATOM 1334 C CA . VAL A 1 173 ? 6.603 -7.067 -4.274 1.00 95.50 173 VAL A CA 1
ATOM 1335 C C . VAL A 1 173 ? 7.886 -7.479 -3.557 1.00 95.50 173 VAL A C 1
ATOM 1337 O O . VAL A 1 173 ? 8.066 -8.651 -3.239 1.00 95.50 173 VAL A O 1
ATOM 1340 N N . ILE A 1 174 ? 8.752 -6.522 -3.240 1.00 95.31 174 ILE A N 1
ATOM 1341 C CA . ILE A 1 174 ? 9.912 -6.744 -2.373 1.00 95.31 174 ILE A CA 1
ATOM 1342 C C . ILE A 1 174 ? 9.474 -6.567 -0.919 1.00 95.31 174 ILE A C 1
ATOM 1344 O O . ILE A 1 174 ? 9.595 -7.493 -0.119 1.00 95.31 174 ILE A O 1
ATOM 1348 N N . ARG A 1 175 ? 8.931 -5.391 -0.571 1.00 92.56 175 ARG A N 1
ATOM 1349 C CA . ARG A 1 175 ? 8.467 -5.054 0.791 1.00 92.56 175 ARG A CA 1
ATOM 1350 C C . ARG A 1 175 ? 7.716 -3.724 0.843 1.00 92.56 175 ARG A C 1
ATOM 1352 O O . ARG A 1 175 ? 7.721 -2.957 -0.114 1.00 92.56 175 ARG A O 1
ATOM 1359 N N . PHE A 1 176 ? 7.128 -3.431 2.000 1.00 91.31 176 PHE A N 1
ATOM 1360 C CA . PHE A 1 176 ? 6.627 -2.100 2.346 1.00 91.31 176 PHE A CA 1
ATOM 1361 C C . PHE A 1 176 ? 7.721 -1.229 2.968 1.00 91.31 176 PHE A C 1
ATOM 1363 O O . PHE A 1 176 ? 8.555 -1.712 3.736 1.00 91.31 176 PHE A O 1
ATOM 1370 N N . ARG A 1 177 ? 7.671 0.067 2.664 1.00 90.06 177 ARG A N 1
ATOM 1371 C CA . ARG A 1 177 ? 8.493 1.123 3.260 1.00 90.06 177 ARG A CA 1
ATOM 1372 C C . ARG A 1 177 ? 7.593 2.095 4.012 1.00 90.06 177 ARG A C 1
ATOM 1374 O O . ARG A 1 177 ? 6.610 2.564 3.447 1.00 90.06 177 ARG A O 1
ATOM 1381 N N . ASP A 1 178 ? 7.948 2.399 5.256 1.00 85.12 178 ASP A N 1
ATOM 1382 C CA . ASP A 1 178 ? 7.273 3.385 6.112 1.00 85.12 178 ASP A CA 1
ATOM 1383 C C . ASP A 1 178 ? 8.331 4.149 6.930 1.00 85.12 178 ASP A C 1
ATOM 1385 O O . ASP A 1 178 ? 8.528 3.932 8.123 1.00 85.12 178 ASP A O 1
ATOM 1389 N N . GLU A 1 179 ? 9.121 4.978 6.242 1.00 79.38 179 GLU A N 1
ATOM 1390 C CA . GLU A 1 179 ? 10.281 5.687 6.808 1.00 79.38 179 GLU A CA 1
ATOM 1391 C C . GLU A 1 179 ? 9.941 7.157 7.119 1.00 79.38 179 GLU A C 1
ATOM 1393 O O . GLU A 1 179 ? 10.605 8.087 6.666 1.00 79.38 179 GLU A O 1
ATOM 1398 N N . GLY A 1 180 ? 8.860 7.388 7.873 1.00 72.25 180 GLY A N 1
ATOM 1399 C CA . GLY A 1 180 ? 8.470 8.732 8.337 1.00 72.25 180 GLY A CA 1
ATOM 1400 C C . GLY A 1 180 ? 7.844 9.640 7.269 1.00 72.25 180 GLY A C 1
ATOM 1401 O O . GLY A 1 180 ? 7.632 10.828 7.518 1.00 72.25 180 GLY A O 1
ATOM 1402 N N . GLY A 1 181 ? 7.533 9.083 6.098 1.00 79.62 181 GLY A N 1
ATOM 1403 C CA . GLY A 1 181 ? 6.823 9.727 4.994 1.00 79.62 181 GLY A CA 1
ATOM 1404 C C . GLY A 1 181 ? 5.555 8.959 4.600 1.00 79.62 181 GLY A C 1
ATOM 1405 O O . GLY A 1 181 ? 5.088 8.110 5.358 1.00 79.62 181 GLY A O 1
ATOM 1406 N N . PRO A 1 182 ? 4.961 9.242 3.426 1.00 84.94 182 PRO A N 1
ATOM 1407 C CA . PRO A 1 182 ? 3.948 8.356 2.872 1.00 84.94 182 PRO A CA 1
ATOM 1408 C C . PRO A 1 182 ? 4.566 6.977 2.639 1.00 84.94 182 PRO A C 1
ATOM 1410 O O . PRO A 1 182 ? 5.662 6.855 2.090 1.00 84.94 182 PRO A O 1
ATOM 1413 N N . TRP A 1 183 ? 3.860 5.939 3.071 1.00 91.06 183 TRP A N 1
ATOM 1414 C CA . TRP A 1 183 ? 4.288 4.576 2.819 1.00 91.06 183 TRP A CA 1
ATOM 1415 C C . TRP A 1 183 ? 4.185 4.262 1.321 1.00 91.06 183 TRP A C 1
ATOM 1417 O O . TRP A 1 183 ? 3.309 4.772 0.618 1.00 91.06 183 TRP A O 1
ATOM 1427 N N . PHE A 1 184 ? 5.060 3.388 0.838 1.00 94.00 184 PHE A N 1
ATOM 1428 C CA . PHE A 1 184 ? 5.026 2.880 -0.532 1.00 94.00 184 PHE A CA 1
ATOM 1429 C C . PHE A 1 184 ? 5.512 1.431 -0.573 1.00 94.00 184 PHE A C 1
ATOM 1431 O O . PHE A 1 184 ? 6.085 0.915 0.392 1.00 94.00 184 PHE A O 1
ATOM 1438 N N . ILE A 1 185 ? 5.246 0.755 -1.685 1.00 95.50 185 ILE A N 1
ATOM 1439 C CA . ILE A 1 185 ? 5.740 -0.597 -1.940 1.00 95.50 185 ILE A CA 1
ATOM 1440 C C . ILE A 1 185 ? 7.019 -0.510 -2.770 1.00 95.50 185 ILE A C 1
ATOM 1442 O O . ILE A 1 185 ? 7.060 0.166 -3.792 1.00 95.50 185 ILE A O 1
ATOM 1446 N N . GLU A 1 186 ? 8.049 -1.229 -2.357 1.00 96.12 186 GLU A N 1
ATOM 1447 C CA . GLU A 1 186 ? 9.226 -1.487 -3.180 1.00 96.12 186 GLU A CA 1
ATOM 1448 C C . GLU A 1 186 ? 8.947 -2.729 -4.035 1.00 96.12 186 GLU A C 1
ATOM 1450 O O . GLU A 1 186 ? 8.503 -3.757 -3.509 1.00 96.12 186 GLU A O 1
ATOM 1455 N N . GLY A 1 187 ? 9.139 -2.623 -5.348 1.00 96.81 187 GLY A N 1
ATOM 1456 C CA . GLY A 1 187 ? 8.833 -3.678 -6.313 1.00 96.81 187 GLY A CA 1
ATOM 1457 C C . GLY A 1 187 ? 10.016 -4.037 -7.211 1.00 96.81 187 GLY A C 1
ATOM 1458 O O . GLY A 1 187 ? 10.992 -3.298 -7.295 1.00 96.81 187 GLY A O 1
ATOM 1459 N N . SER A 1 188 ? 9.902 -5.169 -7.905 1.00 96.62 188 SER A N 1
ATOM 1460 C CA . SER A 1 188 ? 10.890 -5.660 -8.864 1.00 96.62 188 SER A CA 1
ATOM 1461 C C . SER A 1 188 ? 10.256 -6.153 -10.156 1.00 96.62 188 SER A C 1
ATOM 1463 O O . SER A 1 188 ? 9.265 -6.886 -10.132 1.00 96.62 188 SER A O 1
ATOM 1465 N N . LEU A 1 189 ? 10.870 -5.789 -11.283 1.00 95.56 189 LEU A N 1
ATOM 1466 C CA . LEU A 1 189 ? 10.575 -6.331 -12.612 1.00 95.56 189 LEU A CA 1
ATOM 1467 C C . LEU A 1 189 ? 11.482 -7.513 -12.977 1.00 95.56 189 LEU A C 1
ATOM 1469 O O . LEU A 1 189 ? 11.332 -8.096 -14.050 1.00 95.56 189 LEU A O 1
ATOM 1473 N N . LEU A 1 190 ? 12.412 -7.891 -12.097 1.00 91.81 190 LEU A N 1
ATOM 1474 C CA . LEU A 1 190 ? 13.206 -9.111 -12.221 1.00 91.81 190 LEU A CA 1
ATOM 1475 C C . LEU A 1 190 ? 12.333 -10.313 -11.831 1.00 91.81 190 LEU A C 1
ATOM 1477 O O . LEU A 1 190 ? 12.444 -10.863 -10.737 1.00 91.81 190 LEU A O 1
ATOM 1481 N N . LEU A 1 191 ? 11.388 -10.668 -12.700 1.00 79.75 191 LEU A N 1
ATOM 1482 C CA . LEU A 1 191 ? 10.529 -11.830 -12.510 1.00 79.75 191 LEU A CA 1
ATOM 1483 C C . LEU A 1 191 ? 11.282 -13.085 -12.962 1.00 79.75 191 LEU A C 1
ATOM 1485 O O . LEU A 1 191 ? 11.536 -13.266 -14.153 1.00 79.75 191 LEU A O 1
ATOM 1489 N N . ASP A 1 192 ? 11.598 -13.980 -12.026 1.00 59.09 192 ASP A N 1
ATOM 1490 C CA . ASP A 1 192 ? 12.131 -15.298 -12.367 1.00 59.09 192 ASP A CA 1
ATOM 1491 C C . ASP A 1 192 ? 11.101 -16.067 -13.225 1.00 59.09 192 ASP A C 1
ATOM 1493 O O . ASP A 1 192 ? 10.032 -16.472 -12.754 1.00 59.09 192 ASP A O 1
ATOM 1497 N N . GLY A 1 193 ? 11.418 -16.253 -14.512 1.00 47.00 193 GLY A N 1
ATOM 1498 C CA . GLY A 1 193 ? 10.859 -17.316 -15.353 1.00 47.00 193 GLY A CA 1
ATOM 1499 C C . GLY A 1 193 ? 9.635 -17.032 -16.234 1.00 47.00 193 GLY A C 1
ATOM 1500 O O . GLY A 1 193 ? 9.118 -17.996 -16.793 1.00 47.00 193 GLY A O 1
ATOM 1501 N N . VAL A 1 194 ? 9.156 -15.795 -16.425 1.00 37.72 194 VAL A N 1
ATOM 1502 C CA . VAL A 1 194 ? 8.084 -15.514 -17.412 1.00 37.72 194 VAL A CA 1
ATOM 1503 C C . VAL A 1 194 ? 8.290 -14.144 -18.063 1.00 37.72 194 VAL A C 1
ATOM 1505 O O . VAL A 1 194 ? 8.497 -13.155 -17.370 1.00 37.72 194 VAL A O 1
ATOM 1508 N N . SER A 1 195 ? 8.234 -14.107 -19.400 1.00 39.09 195 SER A N 1
ATOM 1509 C CA . SER A 1 195 ? 8.258 -12.892 -20.224 1.00 39.09 195 SER A CA 1
ATOM 1510 C C . SER A 1 195 ? 7.256 -11.864 -19.700 1.00 39.09 195 SER A C 1
ATOM 1512 O O . SER A 1 195 ? 6.077 -12.196 -19.575 1.00 39.09 195 SER A O 1
ATOM 1514 N N . SER A 1 196 ? 7.703 -10.632 -19.426 1.00 45.66 196 SER A N 1
ATOM 1515 C CA . SER A 1 196 ? 6.814 -9.489 -19.194 1.00 45.66 196 SER A CA 1
ATOM 1516 C C . SER A 1 196 ? 5.820 -9.409 -20.346 1.00 45.66 196 SER A C 1
ATOM 1518 O O . SER A 1 196 ? 6.174 -9.016 -21.454 1.00 45.66 196 SER A O 1
ATOM 1520 N N . ALA A 1 197 ? 4.575 -9.814 -20.111 1.00 40.88 197 ALA A N 1
ATOM 1521 C CA . ALA A 1 197 ? 3.494 -9.547 -21.042 1.00 40.88 197 ALA A CA 1
ATOM 1522 C C . ALA A 1 197 ? 3.132 -8.068 -20.883 1.00 40.88 197 ALA A C 1
ATOM 1524 O O . ALA A 1 197 ? 2.207 -7.713 -20.151 1.00 40.88 197 ALA A O 1
ATOM 1525 N N . VAL A 1 198 ? 3.917 -7.198 -21.523 1.00 44.44 198 VAL A N 1
ATOM 1526 C CA . VAL A 1 198 ? 3.584 -5.785 -21.687 1.00 44.44 198 VAL A CA 1
ATOM 1527 C C . VAL A 1 198 ? 2.307 -5.745 -22.519 1.00 44.44 198 VAL A C 1
ATOM 1529 O O . VAL A 1 198 ? 2.320 -5.941 -23.729 1.00 44.44 198 VAL A O 1
ATOM 1532 N N . SER A 1 199 ? 1.169 -5.589 -21.849 1.00 44.44 199 SER A N 1
ATOM 1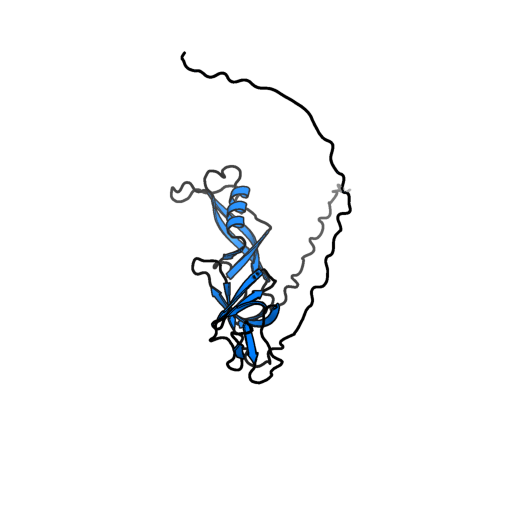533 C CA . SER A 1 199 ? -0.107 -5.405 -22.532 1.00 44.44 199 SER A CA 1
ATOM 1534 C C . SER A 1 199 ? -0.219 -3.927 -22.870 1.00 44.44 199 SER A C 1
ATOM 1536 O O . SER A 1 199 ? -0.477 -3.101 -21.993 1.00 44.44 199 SER A O 1
ATOM 1538 N N . SER A 1 200 ? 0.031 -3.587 -24.131 1.00 35.69 200 SER A N 1
ATOM 1539 C CA . SER A 1 200 ? -0.187 -2.240 -24.636 1.00 35.69 200 SER A CA 1
ATOM 1540 C C . SER A 1 200 ? -1.691 -1.955 -24.771 1.00 35.69 200 SER A C 1
ATOM 1542 O O . SER A 1 200 ? -2.454 -2.740 -25.329 1.00 35.69 200 SER A O 1
ATOM 1544 N N . ASN A 1 201 ? -2.074 -0.784 -24.256 1.00 39.78 201 ASN A N 1
ATOM 1545 C CA . ASN A 1 201 ? -3.331 -0.047 -24.431 1.00 39.78 201 ASN A CA 1
ATOM 1546 C C . ASN A 1 201 ? -4.618 -0.520 -23.727 1.00 39.78 201 ASN A C 1
ATOM 1548 O O . ASN A 1 201 ? -5.237 -1.520 -24.077 1.00 39.78 201 ASN A O 1
ATOM 1552 N N . ILE A 1 202 ? -5.144 0.377 -22.878 1.00 41.09 202 ILE A N 1
ATOM 1553 C CA . ILE A 1 202 ? -6.587 0.639 -22.776 1.00 41.09 202 ILE A CA 1
ATOM 1554 C C . ILE A 1 202 ? -6.808 2.143 -22.972 1.00 41.09 202 ILE A C 1
ATOM 1556 O O . ILE A 1 202 ? -6.509 2.960 -22.101 1.00 41.09 202 ILE A O 1
ATOM 1560 N N . GLU A 1 203 ? -7.350 2.497 -24.137 1.00 37.28 203 GLU A N 1
ATOM 1561 C CA . GLU A 1 203 ? -7.962 3.795 -24.398 1.00 37.28 203 GLU A CA 1
ATOM 1562 C C . GLU A 1 203 ? -9.185 3.975 -23.487 1.00 37.28 203 GLU A C 1
ATOM 1564 O O . GLU A 1 203 ? -10.170 3.242 -23.588 1.00 37.28 203 GLU A O 1
ATOM 1569 N N . ALA A 1 204 ? -9.162 4.985 -22.620 1.00 30.33 204 ALA A N 1
ATOM 1570 C CA . ALA A 1 204 ? -10.368 5.459 -21.954 1.00 30.33 204 ALA A CA 1
ATOM 1571 C C . ALA A 1 204 ? -11.047 6.513 -22.841 1.00 30.33 204 ALA A C 1
ATOM 1573 O O . ALA A 1 204 ? -10.768 7.709 -22.748 1.00 30.33 204 ALA A O 1
ATOM 1574 N N . SER A 1 205 ? -11.954 6.064 -23.711 1.00 35.16 205 SER A N 1
ATOM 1575 C CA . SER A 1 205 ? -12.937 6.944 -24.340 1.00 35.16 205 SER A CA 1
ATOM 1576 C C . SER A 1 205 ? -14.137 7.175 -23.419 1.00 35.16 205 SER A C 1
ATOM 1578 O O . SER A 1 205 ? -14.790 6.244 -22.958 1.00 35.16 205 SER A O 1
ATOM 1580 N N . THR A 1 206 ? -14.461 8.462 -23.282 1.00 25.14 206 THR A N 1
ATOM 1581 C CA . THR A 1 206 ? -15.763 9.071 -22.965 1.00 25.14 206 THR A CA 1
ATOM 1582 C C . THR A 1 206 ? -16.335 8.942 -21.550 1.00 25.14 206 THR A C 1
ATOM 1584 O O . THR A 1 206 ? -16.992 7.968 -21.210 1.00 25.14 206 THR A O 1
ATOM 1587 N N . GLU A 1 207 ? -16.333 10.074 -20.838 1.00 31.20 207 GLU A N 1
ATOM 1588 C CA . GLU A 1 207 ? -17.597 10.609 -20.330 1.00 31.20 207 GLU A CA 1
ATOM 1589 C C . GLU A 1 207 ? -17.754 12.076 -20.756 1.00 31.20 207 GLU A C 1
ATOM 1591 O O . GLU A 1 207 ? -17.067 12.995 -20.313 1.00 31.20 207 GLU A O 1
ATOM 1596 N N . SER A 1 208 ? -18.659 12.265 -21.709 1.00 29.44 208 SER A N 1
ATOM 1597 C CA . SER A 1 208 ? -19.233 13.538 -22.107 1.00 29.44 208 SER A CA 1
ATOM 1598 C C . SER A 1 208 ? -20.388 13.898 -21.177 1.00 29.44 208 SER A C 1
ATOM 1600 O O . SER A 1 208 ? -21.283 13.080 -20.987 1.00 29.44 208 SER A O 1
ATOM 1602 N N . THR A 1 209 ? -20.461 15.143 -20.707 1.00 26.95 209 THR A N 1
ATOM 1603 C CA . THR A 1 209 ? -21.722 15.792 -20.288 1.00 26.95 209 THR A CA 1
ATOM 1604 C C . THR A 1 209 ? -21.540 17.324 -20.235 1.00 26.95 209 THR A C 1
ATOM 1606 O O . THR A 1 209 ? -20.413 17.812 -20.235 1.00 26.95 209 THR A O 1
ATOM 1609 N N . PRO A 1 210 ? -22.603 18.142 -20.366 1.00 28.88 210 PRO A N 1
ATOM 1610 C CA . PRO A 1 210 ? -22.973 18.704 -21.656 1.00 28.88 210 PRO A CA 1
ATOM 1611 C C . PRO A 1 210 ? -22.891 20.241 -21.749 1.00 28.88 210 PRO A C 1
ATOM 1613 O O . PRO A 1 210 ? -23.033 21.001 -20.795 1.00 28.88 210 PRO A O 1
ATOM 1616 N N . SER A 1 211 ? -22.735 20.668 -23.000 1.00 27.03 211 SER A N 1
ATOM 1617 C CA . SER A 1 211 ? -22.974 21.980 -23.613 1.00 27.03 211 SER A CA 1
ATOM 1618 C C . SER A 1 211 ? -23.818 23.028 -22.856 1.00 27.03 211 SER A C 1
ATOM 1620 O O . SER A 1 211 ? -25.033 22.896 -22.711 1.00 27.03 211 SER A O 1
ATOM 1622 N N . LYS A 1 212 ? -23.200 24.193 -22.597 1.00 27.30 212 LYS A N 1
ATOM 1623 C CA . LYS A 1 212 ? -23.873 25.499 -22.446 1.00 27.30 212 LYS A CA 1
ATOM 1624 C C . LYS A 1 212 ? -24.152 26.125 -23.828 1.00 27.30 212 LYS A C 1
ATOM 1626 O O . LYS A 1 212 ? -23.233 26.529 -24.534 1.00 27.30 212 LYS A O 1
ATOM 1631 N N . LYS A 1 213 ? -25.429 26.288 -24.191 1.00 26.09 213 LYS A N 1
ATOM 1632 C CA . LYS A 1 213 ? -25.948 27.307 -25.140 1.00 26.09 213 LYS A CA 1
ATOM 1633 C C . LYS A 1 213 ? -26.805 28.272 -24.308 1.00 26.09 213 LYS A C 1
ATOM 1635 O O . LYS A 1 213 ? -27.480 27.811 -23.405 1.00 26.09 213 LYS A O 1
ATOM 1640 N N . LYS A 1 214 ? -26.950 29.577 -24.534 1.00 23.7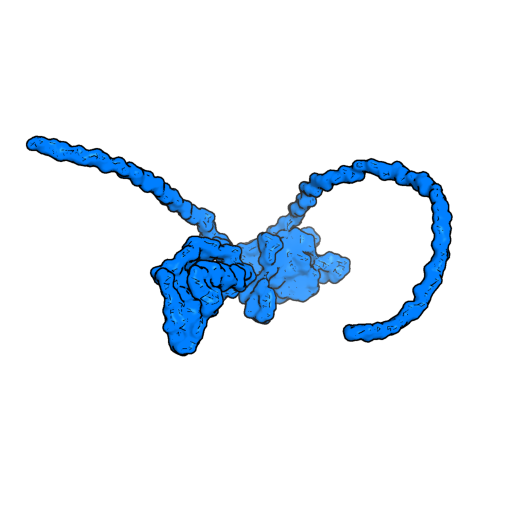0 214 LYS A N 1
ATOM 1641 C CA . LYS A 1 214 ? -26.428 30.626 -25.433 1.00 23.70 214 LYS A CA 1
ATOM 1642 C C . LYS A 1 214 ? -27.057 31.925 -24.875 1.00 23.70 214 LYS A C 1
ATOM 1644 O O . LYS A 1 214 ? -28.224 31.870 -24.502 1.00 23.70 214 LYS A O 1
ATOM 1649 N N . LYS A 1 215 ? -26.386 33.083 -24.958 1.00 25.28 215 LYS A N 1
ATOM 1650 C CA . LYS A 1 215 ? -26.864 34.300 -25.674 1.00 25.28 215 LYS A CA 1
ATOM 1651 C C . LYS A 1 215 ? -26.128 35.579 -25.246 1.00 25.28 215 LYS A C 1
ATOM 1653 O O . LYS A 1 215 ? -26.021 35.906 -24.074 1.00 25.28 215 LYS A O 1
ATOM 1658 N N . LYS A 1 216 ? -25.686 36.315 -26.270 1.00 22.34 216 LYS A N 1
ATOM 1659 C CA . LYS A 1 216 ? -25.242 37.717 -26.260 1.00 22.34 216 LYS A CA 1
ATOM 1660 C C . LYS A 1 216 ? -26.446 38.673 -26.202 1.00 22.34 216 LYS A C 1
ATOM 1662 O O . LYS A 1 216 ? -27.354 38.503 -27.011 1.00 22.34 216 LYS A O 1
ATOM 1667 N N . HIS A 1 217 ? -26.355 39.748 -25.415 1.00 28.39 217 HIS A N 1
ATOM 1668 C CA . HIS A 1 217 ? -26.892 41.092 -25.725 1.00 28.39 217 HIS A CA 1
ATOM 1669 C C . HIS A 1 217 ? -26.246 42.108 -24.758 1.00 28.39 217 HIS A C 1
ATOM 1671 O O . HIS A 1 217 ? -26.279 41.890 -23.556 1.00 28.39 217 HIS A O 1
ATOM 1677 N N . LYS A 1 218 ? -25.334 42.984 -25.206 1.00 25.61 218 LYS A N 1
ATOM 1678 C CA . LYS A 1 218 ? -25.512 44.370 -25.707 1.00 25.61 218 LYS A CA 1
ATOM 1679 C C . LYS A 1 218 ? -26.281 45.323 -24.765 1.00 25.61 218 LYS A C 1
ATOM 1681 O O . LYS A 1 218 ? -27.397 45.055 -24.349 1.00 25.61 218 LYS A O 1
ATOM 1686 N N . THR A 1 219 ? -25.603 46.437 -24.486 1.00 22.97 219 THR A N 1
ATOM 1687 C CA . THR A 1 219 ? -25.874 47.579 -23.593 1.00 22.97 219 THR A CA 1
ATOM 1688 C C . THR A 1 219 ? -27.109 48.420 -23.941 1.00 22.97 219 THR A C 1
ATOM 1690 O O . THR A 1 219 ? -27.547 48.434 -25.091 1.00 22.97 219 THR A O 1
ATOM 1693 N N . PRO A 1 220 ? -27.558 49.256 -22.983 1.00 25.92 220 PRO A N 1
ATOM 1694 C CA . PRO A 1 220 ? -27.631 50.697 -23.254 1.00 25.92 220 PRO A CA 1
ATOM 1695 C C . PRO A 1 220 ? -26.992 51.593 -22.162 1.00 25.92 220 PRO A C 1
ATOM 1697 O O . PRO A 1 220 ? -26.549 51.137 -21.114 1.00 25.92 220 PRO A O 1
ATOM 1700 N N . LYS A 1 221 ? -26.872 52.884 -22.505 1.00 25.92 221 LYS A N 1
ATOM 1701 C CA . LYS A 1 221 ? -26.061 53.978 -21.926 1.00 25.92 221 LYS A CA 1
ATOM 1702 C C . LYS A 1 221 ? -26.805 54.873 -20.903 1.00 25.92 221 LYS A C 1
ATOM 1704 O O . LYS A 1 221 ? -27.993 55.090 -21.086 1.00 25.92 221 LYS A O 1
ATOM 1709 N N . LYS A 1 222 ? -25.993 55.584 -20.079 1.00 24.59 222 LYS A N 1
ATOM 1710 C CA . LYS A 1 222 ? -26.131 56.965 -19.496 1.00 24.59 222 LYS A CA 1
ATOM 1711 C C . LYS A 1 222 ? -27.254 57.179 -18.443 1.00 24.59 222 LYS A C 1
ATOM 1713 O O . LYS A 1 222 ? -28.310 56.601 -18.580 1.00 24.59 222 LYS A O 1
ATOM 1718 N N . SER A 1 223 ? -27.121 57.982 -17.369 1.00 24.45 223 SER A N 1
ATOM 1719 C CA . SER A 1 223 ? -26.468 59.301 -17.194 1.00 24.45 223 SER A CA 1
ATOM 1720 C C . SER A 1 223 ? -26.341 59.785 -15.719 1.00 24.45 223 SER A C 1
ATOM 1722 O O . SER A 1 223 ? -27.257 59.544 -14.948 1.00 24.45 223 SER A O 1
ATOM 1724 N N . LYS A 1 224 ? -25.304 60.619 -15.458 1.00 26.42 224 LYS A N 1
ATOM 1725 C CA . LYS A 1 224 ? -25.218 61.854 -14.604 1.00 26.42 224 LYS A CA 1
ATOM 1726 C C . LYS A 1 224 ? -25.324 61.766 -13.055 1.00 26.42 224 LYS A C 1
ATOM 1728 O O . LYS A 1 224 ? -26.319 61.303 -12.529 1.00 26.42 224 LYS A O 1
ATOM 1733 N N . SER A 1 225 ? -24.239 62.128 -12.334 1.00 25.14 225 SER A N 1
ATOM 1734 C CA . SER A 1 225 ? -23.956 63.398 -11.577 1.00 25.14 225 SER A CA 1
ATOM 1735 C C . SER A 1 225 ? -24.339 63.266 -10.083 1.00 25.14 225 SER A C 1
ATOM 1737 O O . SER A 1 225 ? -25.356 62.657 -9.813 1.00 25.14 225 SER A O 1
ATOM 1739 N N . THR A 1 226 ? -23.654 63.739 -9.030 1.00 27.14 226 THR A N 1
ATOM 1740 C CA . THR A 1 226 ? -22.682 64.831 -8.812 1.00 27.14 226 THR A CA 1
ATOM 1741 C C . THR A 1 226 ? -22.091 64.687 -7.386 1.00 27.14 226 THR A C 1
ATOM 1743 O O . THR A 1 226 ? -22.822 64.393 -6.452 1.00 27.14 226 THR A O 1
ATOM 1746 N N . GLU A 1 227 ? -20.779 64.891 -7.236 1.00 27.75 227 GLU A N 1
ATOM 1747 C CA . GLU A 1 227 ? -20.097 65.749 -6.238 1.00 27.75 227 GLU A CA 1
ATOM 1748 C C . GLU A 1 227 ? -20.696 65.996 -4.819 1.00 27.75 227 GLU A C 1
ATOM 1750 O O . GLU A 1 227 ? -21.706 66.678 -4.686 1.00 27.75 227 GLU A O 1
ATOM 1755 N N . LYS A 1 228 ? -19.967 65.636 -3.738 1.00 30.58 228 LYS A N 1
ATOM 1756 C CA . LYS A 1 228 ? -19.293 66.602 -2.821 1.00 30.58 228 LYS A CA 1
ATOM 1757 C C . LYS A 1 228 ? -18.602 65.963 -1.603 1.00 30.58 228 LYS A C 1
ATOM 1759 O O . LYS A 1 228 ? -19.171 65.195 -0.838 1.00 30.58 228 LYS A O 1
ATOM 1764 N N . LYS A 1 229 ? -17.363 66.421 -1.393 1.00 28.81 229 LYS A N 1
ATOM 1765 C CA . LYS A 1 229 ? -16.556 66.380 -0.160 1.00 28.81 229 LYS A CA 1
ATOM 1766 C C . LYS A 1 229 ? -17.321 66.908 1.068 1.00 28.81 229 LYS A C 1
ATOM 1768 O O . LYS A 1 229 ? -17.832 68.025 1.007 1.00 28.81 229 LYS A O 1
ATOM 1773 N N . LYS A 1 230 ? -17.111 66.293 2.240 1.00 32.56 230 LYS A N 1
ATOM 1774 C CA . LYS A 1 230 ? -16.570 67.028 3.402 1.00 32.56 230 LYS A CA 1
ATOM 1775 C C . LYS A 1 230 ? -15.890 66.108 4.420 1.00 32.56 230 LYS A C 1
ATOM 1777 O O . LYS A 1 230 ? -16.257 64.965 4.632 1.00 32.56 230 LYS A O 1
ATOM 1782 N N . LYS A 1 231 ? -14.821 66.675 4.965 1.00 31.36 231 LYS A N 1
ATOM 1783 C CA . LYS A 1 231 ? -13.759 66.145 5.819 1.00 31.36 231 LYS A CA 1
ATOM 1784 C C . LYS A 1 231 ? -14.052 66.548 7.274 1.00 31.36 231 LYS A C 1
ATOM 1786 O O . LYS A 1 231 ? -14.744 67.547 7.460 1.00 31.36 231 LYS A O 1
ATOM 1791 N N . LYS A 1 232 ? -13.337 65.905 8.212 1.00 33.53 232 LYS A N 1
ATOM 1792 C CA . LYS A 1 232 ? -13.127 66.230 9.648 1.00 33.53 232 LYS A CA 1
ATOM 1793 C C . LYS A 1 232 ? -14.183 65.670 10.608 1.00 33.53 232 LYS A C 1
ATOM 1795 O O . LYS A 1 232 ? -15.356 65.734 10.300 1.00 33.53 232 LYS A O 1
ATOM 1800 N N . SER A 1 233 ? -13.888 65.225 11.828 1.00 34.19 233 SER A N 1
ATOM 1801 C CA . SER A 1 233 ? -12.696 64.805 12.600 1.00 34.19 233 SER A CA 1
ATOM 1802 C C . SER A 1 233 ? -13.176 64.729 14.060 1.00 34.19 233 SER A C 1
ATOM 1804 O O . SER A 1 233 ? -13.906 65.641 14.421 1.00 34.19 233 SER A O 1
ATOM 1806 N N . LYS A 1 234 ? -12.698 63.755 14.862 1.00 37.09 234 LYS A N 1
ATOM 1807 C CA . LYS A 1 234 ? -12.503 63.759 16.346 1.00 37.09 234 LYS A CA 1
ATOM 1808 C C . LYS A 1 234 ? -13.621 64.403 17.215 1.00 37.09 234 LYS A C 1
ATOM 1810 O O . LYS A 1 234 ? -13.916 65.574 17.067 1.00 37.09 234 LYS A O 1
ATOM 1815 N N . LYS A 1 235 ? -14.146 63.789 18.281 1.00 34.25 235 LYS A N 1
ATOM 1816 C CA . LYS A 1 235 ? -13.438 63.333 19.495 1.00 34.25 235 LYS A CA 1
ATOM 1817 C C . LYS A 1 235 ? -14.492 62.835 20.514 1.00 34.25 235 LYS A C 1
ATOM 1819 O O . LYS A 1 235 ? -15.564 63.419 20.562 1.00 34.25 235 LYS A O 1
ATOM 1824 N N . ALA A 1 236 ? -14.091 61.872 21.347 1.00 36.88 236 ALA A N 1
ATOM 1825 C CA . ALA A 1 236 ? -14.484 61.631 22.746 1.00 36.88 236 ALA A CA 1
ATOM 1826 C C . ALA A 1 236 ? -15.973 61.506 23.133 1.00 36.88 236 ALA A C 1
ATOM 1828 O O . ALA A 1 236 ? -16.717 62.483 23.120 1.00 36.88 236 ALA A O 1
ATOM 1829 N N . LYS A 1 237 ? -16.312 60.362 23.733 1.00 39.97 237 LYS A N 1
ATOM 1830 C CA . LYS A 1 237 ? -16.488 60.295 25.188 1.00 39.97 237 LYS A CA 1
ATOM 1831 C C . LYS A 1 237 ? -16.095 58.910 25.687 1.00 39.97 237 LYS A C 1
ATOM 1833 O O . LYS A 1 237 ? -16.275 57.961 24.895 1.00 39.97 237 LYS A O 1
#